Protein AF-A0A257MFP6-F1 (afdb_monomer_lite)

Structure (mmCIF, N/CA/C/O backbone):
data_AF-A0A257MFP6-F1
#
_entry.id   AF-A0A257MFP6-F1
#
loop_
_atom_site.group_PDB
_atom_site.id
_atom_site.type_symbol
_atom_site.label_atom_id
_atom_site.label_alt_id
_atom_site.label_comp_id
_atom_site.label_asym_id
_atom_site.label_entity_id
_atom_site.label_seq_id
_atom_site.pdbx_PDB_ins_code
_atom_site.Cartn_x
_atom_site.Cartn_y
_atom_site.Cartn_z
_atom_site.occupancy
_atom_site.B_iso_or_equiv
_atom_site.auth_seq_id
_atom_site.auth_comp_id
_atom_site.auth_asym_id
_atom_site.auth_atom_id
_atom_site.pdbx_PDB_model_num
ATOM 1 N N . MET A 1 1 ? 27.309 8.075 -11.654 1.00 60.16 1 MET A N 1
ATOM 2 C CA . MET A 1 1 ? 26.221 7.143 -11.993 1.00 60.16 1 MET A CA 1
ATOM 3 C C . MET A 1 1 ? 26.276 5.979 -11.024 1.00 60.16 1 MET A C 1
ATOM 5 O O . MET A 1 1 ? 27.291 5.290 -10.985 1.00 60.16 1 MET A O 1
ATOM 9 N N . ALA A 1 2 ? 25.247 5.831 -10.197 1.00 68.75 2 ALA A N 1
ATOM 10 C CA . ALA A 1 2 ? 25.090 4.714 -9.275 1.00 68.75 2 ALA A CA 1
ATOM 11 C C . ALA A 1 2 ? 23.895 3.871 -9.730 1.00 68.75 2 ALA A C 1
ATOM 13 O O . ALA A 1 2 ? 22.862 4.417 -10.122 1.00 68.75 2 ALA A O 1
ATOM 14 N N . MET A 1 3 ? 24.067 2.552 -9.700 1.00 75.50 3 MET A N 1
ATOM 15 C CA . MET A 1 3 ? 23.026 1.575 -9.997 1.00 75.50 3 MET A CA 1
ATOM 16 C C . MET A 1 3 ? 22.867 0.697 -8.763 1.00 75.50 3 MET A C 1
ATOM 18 O O . MET A 1 3 ? 23.855 0.170 -8.249 1.00 75.50 3 MET A O 1
ATOM 22 N N . ARG A 1 4 ? 21.639 0.584 -8.267 1.00 80.81 4 ARG A N 1
ATOM 23 C CA . ARG A 1 4 ? 21.285 -0.259 -7.121 1.00 80.81 4 ARG A CA 1
ATOM 24 C C . ARG A 1 4 ? 20.122 -1.151 -7.522 1.00 80.81 4 ARG A C 1
ATOM 26 O O . ARG A 1 4 ? 19.278 -0.725 -8.307 1.00 80.81 4 ARG A O 1
ATOM 33 N N . SER A 1 5 ? 20.079 -2.364 -6.987 1.00 84.94 5 SER A N 1
ATOM 34 C CA . SER A 1 5 ? 18.997 -3.305 -7.259 1.00 84.94 5 SER A CA 1
ATOM 35 C C . SER A 1 5 ? 18.531 -4.008 -5.994 1.00 84.94 5 SER A C 1
ATOM 37 O O . SER A 1 5 ? 19.351 -4.354 -5.144 1.00 84.94 5 SER A O 1
ATOM 39 N N . GLY A 1 6 ? 17.229 -4.248 -5.912 1.00 87.00 6 GLY A N 1
ATOM 40 C CA . GLY A 1 6 ? 16.587 -5.099 -4.916 1.00 87.00 6 GLY A CA 1
ATOM 41 C C . GLY A 1 6 ? 15.699 -6.114 -5.626 1.00 87.00 6 GLY A C 1
ATOM 42 O O . GLY A 1 6 ? 15.286 -5.873 -6.760 1.00 87.00 6 GLY A O 1
ATOM 43 N N . ALA A 1 7 ? 15.447 -7.256 -4.996 1.00 88.75 7 ALA A N 1
ATOM 44 C CA . ALA A 1 7 ? 14.538 -8.252 -5.542 1.00 88.75 7 ALA A CA 1
ATOM 45 C C . ALA A 1 7 ? 13.844 -9.034 -4.429 1.00 88.75 7 ALA A C 1
ATOM 47 O O . ALA A 1 7 ? 14.438 -9.251 -3.369 1.00 88.75 7 ALA A O 1
ATOM 48 N N . TYR A 1 8 ? 12.624 -9.494 -4.691 1.00 88.44 8 TYR A N 1
ATOM 49 C CA . TYR A 1 8 ? 11.916 -10.437 -3.830 1.00 88.44 8 TYR A CA 1
ATOM 50 C C . TYR A 1 8 ? 11.176 -11.492 -4.663 1.00 88.44 8 TYR A C 1
ATOM 52 O O . TYR A 1 8 ? 10.790 -11.210 -5.802 1.00 88.44 8 TYR A O 1
ATOM 60 N N . PRO A 1 9 ? 10.992 -12.708 -4.115 1.00 88.50 9 PRO A N 1
ATOM 61 C CA . PRO A 1 9 ? 10.303 -13.777 -4.818 1.00 88.50 9 PRO A CA 1
ATOM 62 C C . PRO A 1 9 ? 8.794 -13.535 -4.858 1.00 88.50 9 PRO A C 1
ATOM 64 O O . PRO A 1 9 ? 8.193 -13.105 -3.872 1.00 88.50 9 PRO A O 1
ATOM 67 N N . VAL A 1 10 ? 8.179 -13.893 -5.976 1.00 87.44 10 VAL A N 1
ATOM 68 C CA . VAL A 1 10 ? 6.730 -13.952 -6.174 1.00 87.44 10 VAL A CA 1
ATOM 69 C C . VAL A 1 10 ? 6.325 -15.362 -6.598 1.00 87.44 10 VAL A C 1
ATOM 71 O O . VAL A 1 10 ? 7.162 -16.243 -6.805 1.00 87.44 10 VAL A O 1
ATOM 74 N N . LYS A 1 11 ? 5.018 -15.620 -6.654 1.00 85.62 11 LYS A N 1
ATOM 75 C CA . LYS A 1 11 ? 4.506 -16.883 -7.194 1.00 85.62 11 LYS A CA 1
ATOM 76 C C . LYS A 1 11 ? 4.902 -17.005 -8.671 1.00 85.62 11 LYS A C 1
ATOM 78 O O . LYS A 1 11 ? 5.087 -15.989 -9.325 1.00 85.62 11 LYS A O 1
ATOM 83 N N . ASP A 1 12 ? 5.015 -18.235 -9.162 1.00 86.62 12 ASP A N 1
ATOM 84 C CA . ASP A 1 12 ? 5.144 -18.525 -10.594 1.00 86.62 12 ASP A CA 1
ATOM 85 C C . ASP A 1 12 ? 4.054 -17.788 -11.398 1.00 86.62 12 ASP A C 1
ATOM 87 O O . ASP A 1 12 ? 2.855 -17.949 -11.123 1.00 86.62 12 ASP A O 1
ATOM 91 N N . THR A 1 13 ? 4.486 -16.960 -12.347 1.00 84.38 13 THR A N 1
ATOM 92 C CA . THR A 1 13 ? 3.650 -16.166 -13.251 1.00 84.38 13 THR A CA 1
ATOM 93 C C . THR A 1 13 ? 3.828 -16.533 -14.726 1.00 84.38 13 THR A C 1
ATOM 95 O O . THR A 1 13 ? 2.986 -16.134 -15.536 1.00 84.38 13 THR A O 1
ATOM 98 N N . ASP A 1 14 ? 4.855 -17.310 -15.092 1.00 87.88 14 ASP A N 1
ATOM 99 C CA . ASP A 1 14 ? 5.109 -17.746 -16.474 1.00 87.88 14 ASP A CA 1
ATOM 100 C C . ASP A 1 14 ? 4.747 -19.223 -16.749 1.00 87.88 14 ASP A C 1
ATOM 102 O O . ASP A 1 14 ? 4.663 -19.638 -17.913 1.00 87.88 14 ASP A O 1
ATOM 106 N N . GLY A 1 15 ? 4.399 -19.978 -15.704 1.00 88.94 15 GLY A N 1
ATOM 107 C CA . GLY A 1 15 ? 3.898 -21.348 -15.764 1.00 88.94 15 GLY A CA 1
ATOM 108 C C . GLY A 1 15 ? 4.991 -22.409 -15.874 1.00 88.94 15 GLY A C 1
ATOM 109 O O . GLY A 1 15 ? 4.708 -23.508 -16.368 1.00 88.94 15 GLY A O 1
ATOM 110 N N . ASP A 1 16 ? 6.225 -22.093 -15.478 1.00 90.19 16 ASP A N 1
ATOM 111 C CA . ASP A 1 16 ? 7.365 -23.013 -15.486 1.00 90.19 16 ASP A CA 1
ATOM 112 C C . ASP A 1 16 ? 7.560 -23.810 -14.174 1.00 90.19 16 ASP A C 1
ATOM 114 O O . ASP A 1 16 ? 8.510 -24.595 -14.060 1.00 90.19 16 ASP A O 1
ATOM 118 N N . ASP A 1 17 ? 6.627 -23.672 -13.225 1.00 91.81 17 ASP A N 1
ATOM 119 C CA . ASP A 1 17 ? 6.616 -24.252 -11.877 1.00 91.81 17 ASP A CA 1
ATOM 120 C C . ASP A 1 17 ? 7.734 -23.727 -10.939 1.00 91.81 17 ASP A C 1
ATOM 122 O O . ASP A 1 17 ? 7.894 -24.242 -9.820 1.00 91.81 17 ASP A O 1
ATOM 126 N N . ALA A 1 18 ? 8.504 -22.704 -11.333 1.00 92.25 18 ALA A N 1
ATOM 127 C CA . ALA A 1 18 ? 9.476 -22.018 -10.485 1.00 92.25 18 ALA A CA 1
ATOM 128 C C . ALA A 1 18 ? 8.930 -20.666 -9.972 1.00 92.25 18 ALA A C 1
ATOM 130 O O . ALA A 1 18 ? 8.258 -19.943 -10.696 1.00 92.25 18 ALA A O 1
ATOM 131 N N . PRO A 1 19 ? 9.210 -20.273 -8.712 1.00 91.25 19 PRO A N 1
ATOM 132 C CA . PRO A 1 19 ? 8.864 -18.934 -8.236 1.00 91.25 19 PRO A CA 1
ATOM 133 C C . PRO A 1 19 ? 9.626 -17.851 -9.006 1.00 91.25 19 PRO A C 1
ATOM 135 O O . PRO A 1 19 ? 10.856 -17.902 -9.060 1.00 91.25 19 PRO A O 1
ATOM 138 N N . ASP A 1 20 ? 8.912 -16.852 -9.514 1.00 92.44 20 ASP A N 1
ATOM 139 C CA . ASP A 1 20 ? 9.499 -15.701 -10.201 1.00 92.44 20 ASP A CA 1
ATOM 140 C C . ASP A 1 20 ? 10.011 -14.643 -9.221 1.00 92.44 20 ASP A C 1
ATOM 142 O O . ASP A 1 20 ? 9.898 -14.768 -8.000 1.00 92.44 20 ASP A O 1
ATOM 146 N N . MET A 1 21 ? 10.608 -13.579 -9.749 1.00 92.56 21 MET A N 1
ATOM 147 C CA . MET A 1 21 ? 11.157 -12.473 -8.971 1.00 92.56 21 MET A CA 1
ATOM 148 C C . MET A 1 21 ? 10.610 -11.142 -9.467 1.00 92.56 21 MET A C 1
ATOM 150 O O . MET A 1 21 ? 10.587 -10.896 -10.668 1.00 92.56 21 MET A O 1
ATOM 154 N N . VAL A 1 22 ? 10.281 -10.232 -8.555 1.00 92.88 22 VAL A N 1
ATOM 155 C CA . VAL A 1 22 ? 10.174 -8.804 -8.887 1.00 92.88 22 VAL A CA 1
ATOM 156 C C . VAL A 1 22 ? 11.526 -8.165 -8.602 1.00 92.88 22 VAL A C 1
ATOM 158 O O . VAL A 1 22 ? 12.044 -8.282 -7.492 1.00 92.88 22 VAL A O 1
ATOM 161 N N . VAL A 1 23 ? 12.110 -7.508 -9.604 1.00 94.12 23 VAL A N 1
ATOM 162 C CA . VAL A 1 23 ? 13.434 -6.882 -9.539 1.00 94.12 23 VAL A CA 1
ATOM 163 C C . VAL A 1 23 ? 13.315 -5.380 -9.773 1.00 94.12 23 VAL A C 1
ATOM 165 O O . VAL A 1 23 ? 12.973 -4.929 -10.867 1.00 94.12 23 VAL A O 1
ATOM 168 N N . HIS A 1 24 ? 13.676 -4.589 -8.765 1.00 94.25 24 HIS A N 1
ATOM 169 C CA . HIS A 1 24 ? 13.788 -3.134 -8.864 1.00 94.25 24 HIS A CA 1
ATOM 170 C C . HIS A 1 24 ? 15.221 -2.772 -9.208 1.00 94.25 24 HIS A C 1
ATOM 172 O O . HIS A 1 24 ? 16.172 -3.260 -8.601 1.00 94.25 24 HIS A O 1
ATOM 178 N N . THR A 1 25 ? 15.385 -1.880 -10.171 1.00 91.69 25 THR A N 1
ATOM 179 C CA . THR A 1 25 ? 16.669 -1.321 -10.575 1.00 91.69 25 THR A CA 1
ATOM 180 C C . THR A 1 25 ? 16.574 0.195 -10.559 1.00 91.69 25 THR A C 1
ATOM 182 O O . THR A 1 25 ? 15.837 0.793 -11.344 1.00 91.69 25 THR A O 1
ATOM 185 N N . PHE A 1 26 ? 17.353 0.822 -9.686 1.00 87.50 26 PHE A N 1
ATOM 186 C CA . PHE A 1 26 ? 17.398 2.266 -9.510 1.00 87.50 26 PHE A CA 1
ATOM 187 C C . PHE A 1 26 ? 18.615 2.831 -10.231 1.00 87.50 26 PHE A C 1
ATOM 189 O O . PHE A 1 26 ? 19.755 2.453 -9.944 1.00 87.50 26 PHE A O 1
ATOM 196 N N . HIS A 1 27 ? 18.374 3.758 -11.150 1.00 86.06 27 HIS A N 1
ATOM 197 C CA . HIS A 1 27 ? 19.409 4.484 -11.867 1.00 86.06 27 HIS A CA 1
ATOM 198 C C . HIS A 1 27 ? 19.440 5.923 -11.376 1.00 86.06 27 HIS A C 1
ATOM 200 O O . HIS A 1 27 ? 18.496 6.679 -11.607 1.00 86.06 27 HIS A O 1
ATOM 206 N N . VAL A 1 28 ? 20.548 6.301 -10.739 1.00 79.38 28 VAL A N 1
ATOM 207 C CA . VAL A 1 28 ? 20.772 7.665 -10.256 1.00 79.38 28 VAL A CA 1
ATOM 208 C C . VAL A 1 28 ? 22.001 8.249 -10.942 1.00 79.38 28 VAL A C 1
ATOM 210 O O . VAL A 1 28 ? 23.127 7.743 -10.823 1.00 79.38 28 VAL A O 1
ATOM 213 N N . ASP A 1 29 ? 21.795 9.349 -11.655 1.00 76.56 29 ASP A N 1
ATOM 214 C CA . ASP A 1 29 ? 22.858 10.164 -12.224 1.00 76.56 29 ASP A CA 1
ATOM 215 C C . ASP A 1 29 ? 22.890 11.544 -11.566 1.00 76.56 29 ASP A C 1
ATOM 217 O O . ASP A 1 29 ? 22.311 12.507 -12.066 1.00 76.56 29 ASP A O 1
ATOM 221 N N . GLY A 1 30 ? 23.617 11.636 -10.449 1.00 65.69 30 GLY A N 1
ATOM 222 C CA . GLY A 1 30 ? 23.773 12.879 -9.689 1.00 65.69 30 GLY A CA 1
ATOM 223 C C . GLY A 1 30 ? 24.459 14.023 -10.449 1.00 65.69 30 GLY A C 1
ATOM 224 O O . GLY A 1 30 ? 24.343 15.167 -10.030 1.00 65.69 30 GLY A O 1
ATOM 225 N N . MET A 1 31 ? 25.140 13.767 -11.578 1.00 67.38 31 MET A N 1
ATOM 226 C CA . MET A 1 31 ? 25.710 14.849 -12.400 1.00 67.38 31 MET A CA 1
ATOM 227 C C . MET A 1 31 ? 24.665 15.508 -13.303 1.00 67.38 31 MET A C 1
ATOM 229 O O . MET A 1 31 ? 24.732 16.712 -13.536 1.00 67.38 31 MET A O 1
ATOM 233 N N . ASN A 1 32 ? 23.704 14.726 -13.797 1.00 69.75 32 ASN A N 1
ATOM 234 C CA . ASN A 1 32 ? 22.631 15.201 -14.674 1.00 69.75 32 ASN A CA 1
ATOM 235 C C . ASN A 1 32 ? 21.294 15.379 -13.936 1.00 69.75 32 ASN A C 1
ATOM 237 O O . ASN A 1 32 ? 20.301 15.746 -14.560 1.00 69.75 32 ASN A O 1
ATOM 241 N N . GLY A 1 33 ? 21.256 15.088 -12.631 1.00 69.31 33 GLY A N 1
ATOM 242 C CA . GLY A 1 33 ? 20.045 15.117 -11.813 1.00 69.31 33 GLY A CA 1
ATOM 243 C C . GLY A 1 33 ? 18.981 14.112 -12.255 1.00 69.31 33 GLY A C 1
ATOM 244 O O . GLY A 1 33 ? 17.804 14.317 -11.977 1.00 69.31 33 GLY A O 1
ATOM 245 N N . SER A 1 34 ? 19.374 13.062 -12.984 1.00 78.38 34 SER A N 1
ATOM 246 C CA . SER A 1 34 ? 18.440 12.089 -13.551 1.00 78.38 34 SER A CA 1
ATOM 247 C C . SER A 1 34 ? 18.216 10.933 -12.586 1.00 78.38 34 SER A C 1
ATOM 249 O O . SER A 1 34 ? 19.169 10.345 -12.069 1.00 78.38 34 SER A O 1
ATOM 251 N N . LEU A 1 35 ? 16.947 10.593 -12.389 1.00 83.50 35 LEU A N 1
ATOM 252 C CA . LEU A 1 35 ? 16.493 9.415 -11.669 1.00 83.50 35 LEU A CA 1
ATOM 253 C C . LEU A 1 35 ? 15.626 8.591 -12.613 1.00 83.50 35 LEU A C 1
ATOM 255 O O . LEU A 1 35 ? 14.790 9.134 -13.332 1.00 83.50 35 LEU A O 1
ATOM 259 N N . SER A 1 36 ? 15.789 7.277 -12.597 1.00 88.56 36 SER A N 1
ATOM 260 C CA . SER A 1 36 ? 14.763 6.383 -13.119 1.00 88.56 36 SER A CA 1
ATOM 261 C C . SER A 1 36 ? 14.743 5.079 -12.352 1.00 88.56 36 SER A C 1
ATOM 263 O O . SER A 1 36 ? 15.778 4.611 -11.872 1.00 88.56 36 SER A O 1
ATOM 265 N N . THR A 1 37 ? 13.565 4.481 -12.281 1.00 92.06 37 THR A N 1
ATOM 266 C CA . THR A 1 37 ? 13.385 3.148 -11.723 1.00 92.06 37 THR A CA 1
ATOM 267 C C . THR A 1 37 ? 12.878 2.213 -12.801 1.00 92.06 37 THR A C 1
ATOM 269 O O . THR A 1 37 ? 11.945 2.551 -13.521 1.00 92.06 37 THR A O 1
ATOM 272 N N . ARG A 1 38 ? 13.472 1.031 -12.905 1.00 95.00 38 ARG A N 1
ATOM 273 C CA . ARG A 1 38 ? 12.940 -0.086 -13.683 1.00 95.00 38 ARG A CA 1
ATOM 274 C C . ARG A 1 38 ? 12.459 -1.153 -12.713 1.00 95.00 38 ARG A C 1
ATOM 276 O O . ARG A 1 38 ? 13.214 -1.532 -11.824 1.00 95.00 38 ARG A O 1
ATOM 283 N N . ILE A 1 39 ? 11.238 -1.624 -12.896 1.00 95.62 39 ILE A N 1
ATOM 284 C CA . ILE A 1 39 ? 10.679 -2.775 -12.189 1.00 95.62 39 ILE A CA 1
ATOM 285 C C . ILE A 1 39 ? 10.441 -3.847 -13.242 1.00 95.62 39 ILE A C 1
ATOM 287 O O . ILE A 1 39 ? 9.817 -3.553 -14.259 1.00 95.62 39 ILE A O 1
ATOM 291 N N . ALA A 1 40 ? 10.985 -5.039 -13.040 1.00 94.94 40 ALA A N 1
ATOM 292 C CA . ALA A 1 40 ? 10.812 -6.160 -13.954 1.00 94.94 40 ALA A CA 1
ATOM 293 C C . ALA A 1 40 ? 10.366 -7.403 -13.194 1.00 94.94 40 ALA A C 1
ATOM 295 O O . ALA A 1 40 ? 10.931 -7.701 -12.138 1.00 94.94 40 ALA A O 1
ATOM 296 N N . ARG A 1 41 ? 9.399 -8.139 -13.743 1.00 93.00 41 ARG A N 1
ATOM 297 C CA . ARG A 1 41 ? 9.191 -9.537 -13.363 1.00 93.00 41 ARG A CA 1
ATOM 298 C C . ARG A 1 41 ? 10.198 -10.383 -14.116 1.00 93.00 41 ARG A C 1
ATOM 300 O O . ARG A 1 41 ? 10.359 -10.238 -15.324 1.00 93.00 41 ARG A O 1
ATOM 307 N N . VAL A 1 42 ? 10.891 -11.252 -13.401 1.00 95.12 42 VAL A N 1
ATOM 308 C CA . VAL A 1 42 ? 11.990 -12.060 -13.918 1.00 95.12 42 VAL A CA 1
ATOM 309 C C . VAL A 1 42 ? 11.712 -13.520 -13.606 1.00 95.12 42 VAL A C 1
ATOM 311 O O . VAL A 1 42 ? 11.503 -13.867 -12.445 1.00 95.12 42 VAL A O 1
ATOM 314 N N . SER A 1 43 ? 11.769 -14.355 -14.640 1.00 94.62 43 SER A N 1
ATOM 315 C CA . SER A 1 43 ? 11.589 -15.801 -14.538 1.00 94.62 43 SER A CA 1
ATOM 316 C C . SER A 1 43 ? 12.596 -16.396 -13.562 1.00 94.62 43 SER A C 1
ATOM 318 O O . SER A 1 43 ? 13.814 -16.222 -13.722 1.00 94.62 43 SER A O 1
ATOM 320 N N . GLY A 1 44 ? 12.104 -17.117 -12.557 1.00 93.06 44 GLY A N 1
ATOM 321 C CA . GLY A 1 44 ? 12.945 -17.732 -11.532 1.00 93.06 44 GLY A CA 1
ATOM 322 C C . GLY A 1 44 ? 13.885 -18.802 -12.081 1.00 93.06 44 GLY A C 1
ATOM 323 O O . GLY A 1 44 ? 15.012 -18.957 -11.597 1.00 93.06 44 GLY A O 1
ATOM 324 N N . ALA A 1 45 ? 13.452 -19.533 -13.112 1.00 94.50 45 ALA A N 1
ATOM 325 C CA . ALA A 1 45 ? 14.240 -20.608 -13.705 1.00 94.50 45 ALA A CA 1
ATOM 326 C C . ALA A 1 45 ? 15.285 -20.106 -14.708 1.00 94.50 45 ALA A C 1
ATOM 328 O O . ALA A 1 45 ? 16.359 -20.706 -14.834 1.00 94.50 45 ALA A O 1
ATOM 329 N N . SER A 1 46 ? 14.980 -19.035 -15.448 1.00 95.19 46 SER A N 1
ATOM 330 C CA . SER A 1 46 ? 15.808 -18.583 -16.575 1.00 95.19 46 SER A CA 1
ATOM 331 C C . SER A 1 46 ? 16.562 -17.276 -16.329 1.00 95.19 46 SER A C 1
ATOM 333 O O . SER A 1 46 ? 17.577 -17.031 -16.984 1.00 95.19 46 SER A O 1
ATOM 335 N N . GLY A 1 47 ? 16.095 -16.440 -15.398 1.00 92.94 47 GLY A N 1
ATOM 336 C CA . GLY A 1 47 ? 16.601 -15.083 -15.192 1.00 92.94 47 GLY A CA 1
ATOM 337 C C . GLY A 1 47 ? 16.226 -14.104 -16.311 1.00 92.94 47 GLY A C 1
ATOM 338 O O . GLY A 1 47 ? 16.788 -13.012 -16.367 1.00 92.94 47 GLY A O 1
ATOM 339 N N . MET A 1 48 ? 15.330 -14.495 -17.221 1.00 94.88 48 MET A N 1
ATOM 340 C CA . MET A 1 48 ? 14.829 -13.636 -18.293 1.00 94.88 48 MET A CA 1
ATOM 341 C C . MET A 1 48 ? 13.684 -12.762 -17.790 1.00 94.88 48 MET A C 1
ATOM 343 O O . MET A 1 48 ? 12.850 -13.225 -17.015 1.00 94.88 48 MET A O 1
ATOM 347 N N . ASP A 1 49 ? 13.619 -11.520 -18.265 1.00 95.00 49 ASP A N 1
ATOM 348 C CA . ASP A 1 49 ? 12.475 -10.656 -17.984 1.00 95.00 49 ASP A CA 1
ATOM 349 C C . ASP A 1 49 ? 11.208 -11.233 -18.639 1.00 95.00 49 ASP A C 1
ATOM 351 O O . ASP A 1 49 ? 11.191 -11.519 -19.841 1.00 95.00 49 ASP A O 1
ATOM 355 N N . ILE A 1 50 ? 10.159 -11.398 -17.836 1.00 92.50 50 ILE A N 1
ATOM 356 C CA . ILE A 1 50 ? 8.798 -11.741 -18.260 1.00 92.50 50 ILE A CA 1
ATOM 357 C C . ILE A 1 50 ? 8.100 -10.459 -18.723 1.00 92.50 50 ILE A C 1
ATOM 359 O O . ILE A 1 50 ? 7.566 -10.390 -19.831 1.00 92.50 50 ILE A O 1
ATOM 363 N N . ASP A 1 51 ? 8.164 -9.422 -17.887 1.00 92.44 51 ASP A N 1
ATOM 364 C CA . ASP A 1 51 ? 7.687 -8.076 -18.175 1.00 92.44 51 ASP A CA 1
ATOM 365 C C . ASP A 1 51 ? 8.561 -7.014 -17.490 1.00 92.44 51 ASP A C 1
ATOM 367 O O . ASP A 1 51 ? 9.389 -7.312 -16.627 1.00 92.44 51 ASP A O 1
ATOM 371 N N . GLU A 1 52 ? 8.409 -5.757 -17.914 1.00 94.19 52 GLU A N 1
ATOM 372 C CA . GLU A 1 52 ? 9.083 -4.625 -17.286 1.00 94.19 52 GLU A CA 1
ATOM 373 C C . GLU A 1 52 ? 8.294 -3.319 -17.421 1.00 94.19 52 GLU A C 1
ATOM 375 O O . GLU A 1 52 ? 7.599 -3.064 -18.409 1.00 94.19 52 GLU A O 1
ATOM 380 N N . LYS A 1 53 ? 8.478 -2.432 -16.443 1.00 94.69 53 LYS A N 1
ATOM 381 C CA . LYS A 1 53 ? 8.012 -1.047 -16.464 1.00 94.69 53 LYS A CA 1
ATOM 382 C C . LYS A 1 53 ? 9.133 -0.116 -16.027 1.00 94.69 53 LYS A C 1
ATOM 384 O O . LYS A 1 53 ? 9.849 -0.376 -15.062 1.00 94.69 53 LYS A O 1
ATOM 389 N N . THR A 1 54 ? 9.280 0.997 -16.742 1.00 95.50 54 THR A N 1
ATOM 390 C CA . THR A 1 54 ? 10.271 2.032 -16.426 1.00 95.50 54 THR A CA 1
ATOM 391 C C . THR A 1 54 ? 9.581 3.338 -16.052 1.00 95.50 54 THR A C 1
ATOM 393 O O . THR A 1 54 ? 8.724 3.837 -16.778 1.00 95.50 54 THR A O 1
ATOM 396 N N . PHE A 1 55 ? 10.008 3.913 -14.933 1.00 92.44 55 PHE A N 1
ATOM 397 C CA . PHE A 1 55 ? 9.544 5.168 -14.365 1.00 92.44 55 PHE A CA 1
ATOM 398 C C . PHE A 1 55 ? 10.670 6.194 -14.468 1.00 92.44 55 PHE A C 1
ATOM 400 O O . PHE A 1 55 ? 11.676 6.106 -13.765 1.00 92.44 55 PHE A O 1
ATOM 407 N N . ILE A 1 56 ? 10.527 7.153 -15.380 1.00 88.88 56 ILE A N 1
ATOM 408 C CA . ILE A 1 56 ? 11.509 8.223 -15.576 1.00 88.88 56 ILE A CA 1
ATOM 409 C C . ILE A 1 56 ? 11.200 9.372 -14.617 1.00 88.88 56 ILE A C 1
ATOM 411 O O . ILE A 1 56 ? 10.060 9.818 -14.531 1.00 88.88 56 ILE A O 1
ATOM 415 N N . GLY A 1 57 ? 12.220 9.868 -13.923 1.00 83.88 57 GLY A N 1
ATOM 416 C CA . GLY A 1 57 ? 12.109 10.972 -12.971 1.00 83.88 57 GLY A CA 1
ATOM 417 C C . GLY A 1 57 ? 11.451 10.603 -11.642 1.00 83.88 57 GLY A C 1
ATOM 418 O O . GLY A 1 57 ? 11.125 11.503 -10.878 1.00 83.88 57 GLY A O 1
ATOM 419 N N . ALA A 1 58 ? 11.247 9.313 -11.362 1.00 86.31 58 ALA A N 1
ATOM 420 C CA . ALA A 1 58 ? 10.570 8.854 -10.155 1.00 86.31 58 ALA A CA 1
ATOM 421 C C . ALA A 1 58 ? 11.280 7.660 -9.510 1.00 86.31 58 ALA A C 1
ATOM 423 O O . ALA A 1 58 ? 11.870 6.806 -10.188 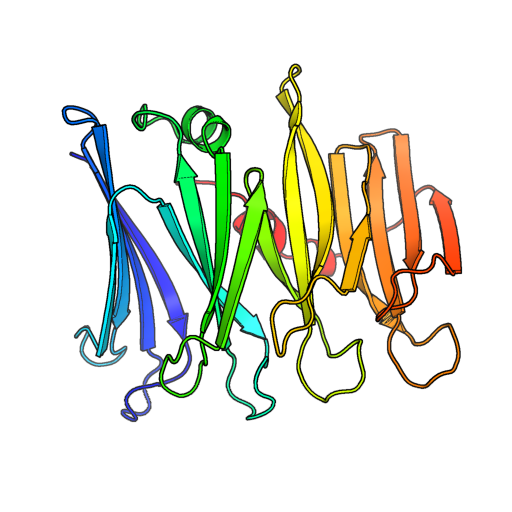1.00 86.31 58 ALA A O 1
ATOM 424 N N . LEU A 1 59 ? 11.173 7.597 -8.184 1.00 87.88 59 LEU A N 1
ATOM 425 C CA . LEU A 1 59 ? 11.442 6.387 -7.420 1.00 87.88 59 LEU A CA 1
ATOM 426 C C . LEU A 1 59 ? 10.153 5.560 -7.419 1.00 87.88 59 LEU A C 1
ATOM 428 O O . LEU A 1 59 ? 9.109 6.083 -7.046 1.00 87.88 59 LEU A O 1
ATOM 432 N N . ALA A 1 60 ? 10.208 4.300 -7.847 1.00 92.50 60 ALA A N 1
ATOM 433 C CA . ALA A 1 60 ? 9.039 3.422 -7.855 1.00 92.50 60 ALA A CA 1
ATOM 434 C C . ALA A 1 60 ? 9.330 2.115 -7.114 1.00 92.50 60 ALA A C 1
ATOM 436 O O . ALA A 1 60 ? 10.373 1.500 -7.323 1.00 92.50 60 ALA A O 1
ATOM 437 N N . VAL A 1 61 ? 8.418 1.670 -6.258 1.00 92.81 61 VAL A N 1
ATOM 438 C CA . VAL A 1 61 ? 8.574 0.416 -5.514 1.00 92.81 61 VAL A CA 1
ATOM 439 C C . VAL A 1 61 ? 7.288 -0.384 -5.616 1.00 92.81 61 VAL A C 1
ATOM 441 O O . VAL A 1 61 ? 6.246 0.065 -5.158 1.00 92.81 61 VAL A O 1
ATOM 444 N N . GLU A 1 62 ? 7.382 -1.561 -6.226 1.00 94.31 62 GLU A N 1
ATOM 445 C CA . GLU A 1 62 ? 6.312 -2.564 -6.235 1.00 94.31 62 GLU A CA 1
ATOM 446 C C . GLU A 1 62 ? 6.412 -3.475 -5.011 1.00 94.31 62 GLU A C 1
ATOM 448 O O . GLU A 1 62 ? 7.494 -4.002 -4.754 1.00 94.31 62 GLU A O 1
ATOM 453 N N . TYR A 1 63 ? 5.310 -3.704 -4.302 1.00 92.44 63 TYR A N 1
ATOM 454 C CA . TYR A 1 63 ? 5.216 -4.611 -3.155 1.00 92.44 63 TYR A CA 1
ATOM 455 C C . TYR A 1 63 ? 3.836 -5.301 -3.080 1.00 92.44 63 TYR A C 1
ATOM 457 O O . TYR A 1 63 ? 2.868 -4.783 -3.642 1.00 92.44 63 TYR A O 1
ATOM 465 N N . PRO A 1 64 ? 3.719 -6.453 -2.388 1.00 91.62 64 PRO A N 1
ATOM 466 C CA . PRO A 1 64 ? 2.462 -7.203 -2.289 1.00 91.62 64 PRO A CA 1
ATOM 467 C C . PRO A 1 64 ? 1.321 -6.420 -1.620 1.00 91.62 64 PRO A C 1
ATOM 469 O O . PRO A 1 64 ? 1.549 -5.684 -0.659 1.00 91.62 64 PRO A O 1
ATOM 472 N N . ALA A 1 65 ? 0.087 -6.634 -2.087 1.00 92.50 65 ALA A N 1
ATOM 473 C CA . ALA A 1 65 ? -1.091 -5.847 -1.709 1.00 92.50 65 ALA A CA 1
ATOM 474 C C . ALA A 1 65 ? -2.320 -6.663 -1.272 1.00 92.50 65 ALA A C 1
ATOM 476 O O . ALA A 1 65 ? -3.396 -6.096 -1.122 1.00 92.50 65 ALA A O 1
ATOM 477 N N . GLY A 1 66 ? -2.174 -7.964 -1.009 1.00 93.19 66 GLY A N 1
ATOM 478 C CA . GLY A 1 66 ? -3.322 -8.828 -0.693 1.00 93.19 66 GLY A CA 1
ATOM 479 C C . GLY A 1 66 ? -4.096 -9.217 -1.952 1.00 93.19 66 GLY A C 1
ATOM 480 O O . GLY A 1 66 ? -3.525 -9.193 -3.035 1.00 93.19 66 GLY A O 1
ATOM 481 N N . ASN A 1 67 ? -5.353 -9.629 -1.819 1.00 96.19 67 ASN A N 1
ATOM 482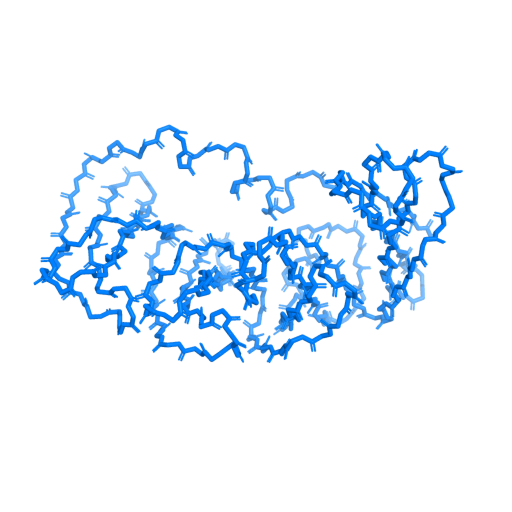 C CA . ASN A 1 67 ? -6.215 -10.036 -2.936 1.00 96.19 67 ASN A CA 1
ATOM 483 C C . ASN A 1 67 ? -7.312 -8.985 -3.183 1.00 96.19 67 ASN A C 1
ATOM 485 O O . ASN A 1 67 ? -8.415 -9.072 -2.641 1.00 96.19 67 ASN A O 1
ATOM 489 N N . LEU A 1 68 ? -6.984 -7.988 -3.994 1.00 97.56 68 LEU A N 1
ATOM 490 C CA . LEU A 1 68 ? -7.811 -6.851 -4.397 1.00 97.56 68 LEU A CA 1
ATOM 491 C C . LEU A 1 68 ? -8.819 -7.203 -5.506 1.00 97.56 68 LEU A C 1
ATOM 493 O O . LEU A 1 68 ? -9.708 -6.404 -5.788 1.00 97.56 68 LEU A O 1
ATOM 497 N N . THR A 1 69 ? -8.698 -8.370 -6.148 1.00 97.00 69 THR A N 1
ATOM 498 C CA . THR A 1 69 ? -9.604 -8.833 -7.222 1.00 97.00 69 THR A CA 1
ATOM 499 C C . THR A 1 69 ? -10.531 -9.984 -6.812 1.00 97.00 69 THR A C 1
ATOM 501 O O . THR A 1 69 ? -11.445 -10.344 -7.560 1.00 97.00 69 THR A O 1
ATOM 504 N N . ALA A 1 70 ? -10.330 -10.550 -5.619 1.00 95.44 70 ALA A N 1
ATOM 505 C CA . ALA A 1 70 ? -11.014 -11.740 -5.108 1.00 95.44 70 ALA A CA 1
ATOM 506 C C . ALA A 1 70 ? -10.816 -13.017 -5.960 1.00 95.44 70 ALA A C 1
ATOM 508 O O . ALA A 1 70 ? -11.604 -13.962 -5.854 1.00 95.44 70 ALA A O 1
ATOM 509 N N . ASP A 1 71 ? -9.757 -13.099 -6.770 1.00 94.31 71 ASP A N 1
ATOM 510 C CA . ASP A 1 71 ? -9.480 -14.260 -7.632 1.00 94.31 71 ASP A CA 1
ATOM 511 C C . ASP A 1 71 ? -8.587 -15.333 -6.966 1.00 94.31 71 ASP A C 1
ATOM 513 O O . ASP A 1 71 ? -8.490 -16.471 -7.438 1.00 94.31 71 ASP A O 1
ATOM 517 N N . GLY A 1 72 ? -7.999 -15.000 -5.813 1.00 89.69 72 GLY A N 1
ATOM 518 C CA . GLY A 1 72 ? -7.141 -15.885 -5.022 1.00 89.69 72 GLY A CA 1
ATOM 519 C C . GLY A 1 72 ? -5.658 -15.809 -5.395 1.00 89.69 72 GLY A C 1
ATOM 520 O O . GLY A 1 72 ? -4.858 -16.588 -4.862 1.00 89.69 72 GLY A O 1
ATOM 521 N N . VAL A 1 73 ? -5.283 -14.891 -6.284 1.00 90.12 73 VAL A N 1
ATOM 522 C CA . VAL A 1 73 ? -3.911 -14.518 -6.618 1.00 90.12 73 VAL A CA 1
ATOM 523 C C . VAL A 1 73 ? -3.581 -13.203 -5.897 1.00 90.12 73 VAL A C 1
ATOM 525 O O . VAL A 1 73 ? -4.361 -12.263 -5.952 1.00 90.12 73 VAL A O 1
ATOM 528 N N . PRO A 1 74 ? -2.453 -13.115 -5.169 1.00 91.00 74 PRO A N 1
ATOM 529 C CA . PRO A 1 74 ? -2.048 -11.853 -4.561 1.00 91.00 74 PRO A CA 1
ATOM 530 C C . PRO A 1 74 ? -1.715 -10.788 -5.612 1.00 91.00 74 PRO A C 1
ATOM 532 O O . PRO A 1 74 ? -0.875 -11.014 -6.482 1.00 91.00 74 PRO A O 1
ATOM 535 N N . ASP A 1 75 ? -2.321 -9.620 -5.454 1.00 95.06 75 ASP A N 1
ATOM 536 C CA . ASP A 1 75 ? -2.091 -8.392 -6.203 1.00 95.06 75 ASP A CA 1
ATOM 537 C C . ASP A 1 75 ? -0.920 -7.591 -5.616 1.00 95.06 75 ASP A C 1
ATOM 539 O O . ASP A 1 75 ? -0.312 -7.954 -4.599 1.00 95.06 75 ASP A O 1
ATOM 543 N N . SER A 1 76 ? -0.565 -6.481 -6.263 1.00 95.25 76 SER A N 1
ATOM 544 C CA . SER A 1 76 ? 0.551 -5.620 -5.852 1.00 95.25 76 SER A CA 1
ATOM 545 C C . SER A 1 76 ? 0.196 -4.134 -5.896 1.00 95.25 76 SER A C 1
ATOM 547 O O . SER A 1 76 ? -0.667 -3.707 -6.657 1.00 95.25 76 SER A O 1
ATOM 549 N N . ILE A 1 77 ? 0.897 -3.326 -5.100 1.00 97.75 77 ILE A N 1
ATOM 550 C CA . ILE A 1 77 ? 0.918 -1.866 -5.216 1.00 97.75 77 ILE A CA 1
ATOM 551 C C . ILE A 1 77 ? 2.275 -1.451 -5.768 1.00 97.75 77 ILE A C 1
ATOM 553 O O . ILE A 1 77 ? 3.305 -1.899 -5.274 1.00 97.75 77 ILE A O 1
ATOM 557 N N . ILE A 1 78 ? 2.283 -0.522 -6.721 1.00 97.06 78 ILE A N 1
ATOM 558 C CA . ILE A 1 78 ? 3.462 0.266 -7.076 1.00 97.06 78 ILE A CA 1
ATOM 559 C C . ILE A 1 78 ? 3.329 1.653 -6.445 1.00 97.06 78 ILE A C 1
ATOM 561 O O . ILE A 1 78 ? 2.491 2.449 -6.864 1.00 97.06 78 ILE A O 1
ATOM 565 N N . ALA A 1 79 ? 4.173 1.968 -5.463 1.00 96.50 79 ALA A N 1
ATOM 566 C CA . ALA A 1 79 ? 4.313 3.321 -4.934 1.00 96.50 79 ALA A CA 1
ATOM 567 C C . ALA A 1 79 ? 5.312 4.117 -5.779 1.00 96.50 79 ALA A C 1
ATOM 569 O O . ALA A 1 79 ? 6.491 3.772 -5.846 1.00 96.50 79 ALA A O 1
ATOM 570 N N . ILE A 1 80 ? 4.835 5.179 -6.423 1.00 95.38 80 ILE A N 1
ATOM 571 C CA . ILE A 1 80 ? 5.598 6.059 -7.310 1.00 95.38 80 ILE A CA 1
ATOM 572 C C . ILE A 1 80 ? 5.796 7.399 -6.601 1.00 95.38 80 ILE A C 1
ATOM 574 O O . ILE A 1 80 ? 4.874 8.214 -6.518 1.00 95.38 80 ILE A O 1
ATOM 578 N N . TYR A 1 81 ? 7.004 7.635 -6.107 1.00 91.81 81 TYR A N 1
ATOM 579 C CA . TYR A 1 81 ? 7.377 8.843 -5.384 1.00 91.81 81 TYR A CA 1
ATOM 580 C C . TYR A 1 81 ? 7.866 9.924 -6.351 1.00 91.81 81 TYR A C 1
ATOM 582 O O . TYR A 1 81 ? 8.829 9.733 -7.105 1.00 91.81 81 TYR A O 1
ATOM 590 N N . GLN A 1 82 ? 7.199 11.074 -6.310 1.00 87.25 82 GLN A N 1
ATOM 591 C CA . GLN A 1 82 ? 7.590 12.285 -7.022 1.00 87.25 82 GLN A CA 1
ATOM 592 C C . GLN A 1 82 ? 8.506 13.121 -6.133 1.00 87.25 82 GLN A C 1
ATOM 594 O O . GLN A 1 82 ? 8.186 13.377 -4.974 1.00 87.25 82 GLN A O 1
ATOM 599 N N . LEU A 1 83 ? 9.635 13.556 -6.685 1.00 82.94 83 LEU A N 1
ATOM 600 C CA . LEU A 1 83 ? 10.672 14.283 -5.957 1.00 82.94 83 LEU A CA 1
ATOM 601 C C . LEU A 1 83 ? 10.755 15.732 -6.442 1.00 82.94 83 LEU A C 1
ATOM 603 O O . LEU A 1 83 ? 10.626 16.007 -7.638 1.00 82.94 83 LEU A O 1
ATOM 607 N N . ASN A 1 84 ? 11.023 16.661 -5.526 1.00 73.81 84 ASN A N 1
ATOM 608 C CA . ASN A 1 84 ? 11.388 18.030 -5.869 1.00 73.81 84 ASN A CA 1
ATOM 609 C C . ASN A 1 84 ? 12.909 18.156 -6.018 1.00 73.81 84 ASN A C 1
ATOM 611 O O . ASN A 1 84 ? 13.648 18.023 -5.047 1.00 73.81 84 ASN A O 1
ATOM 615 N N . GLY A 1 85 ? 13.380 18.470 -7.225 1.00 66.50 85 GLY A N 1
ATOM 616 C CA . GLY A 1 85 ? 14.803 18.684 -7.493 1.00 66.50 85 GLY A CA 1
ATOM 617 C C . GLY A 1 85 ? 15.571 17.408 -7.843 1.00 66.50 85 GLY A C 1
ATOM 618 O O . GLY A 1 85 ? 15.007 16.425 -8.313 1.00 66.50 85 GLY A O 1
ATOM 619 N N . SER A 1 86 ? 16.895 17.468 -7.706 1.00 63.00 86 SER A N 1
ATOM 620 C CA . SER A 1 86 ? 17.798 16.363 -8.040 1.00 63.00 86 SER A CA 1
ATOM 621 C C . SER A 1 86 ? 18.161 15.571 -6.791 1.00 63.00 86 SER A C 1
ATOM 623 O O . SER A 1 86 ? 18.420 16.171 -5.753 1.00 63.00 86 SER A O 1
ATOM 625 N N . MET A 1 87 ? 18.244 14.245 -6.925 1.00 63.47 87 MET A N 1
ATOM 626 C CA . MET A 1 87 ? 18.757 13.362 -5.874 1.00 63.47 87 MET A CA 1
ATOM 627 C C . MET A 1 87 ? 20.173 13.800 -5.480 1.00 63.47 87 MET A C 1
ATOM 629 O O . MET A 1 87 ? 21.069 13.856 -6.330 1.00 63.47 87 MET A O 1
ATOM 633 N N . SER A 1 88 ? 20.365 14.108 -4.203 1.00 62.84 88 SER A N 1
ATOM 634 C CA . SER A 1 88 ? 21.656 14.432 -3.597 1.00 62.84 88 SER A CA 1
ATOM 635 C C . SER A 1 88 ? 22.578 13.210 -3.547 1.00 62.84 88 SER A C 1
ATOM 637 O O . SER A 1 88 ? 23.802 13.353 -3.564 1.00 62.84 88 SER A O 1
ATOM 639 N N . GLY A 1 89 ? 21.996 12.004 -3.555 1.00 59.84 89 GLY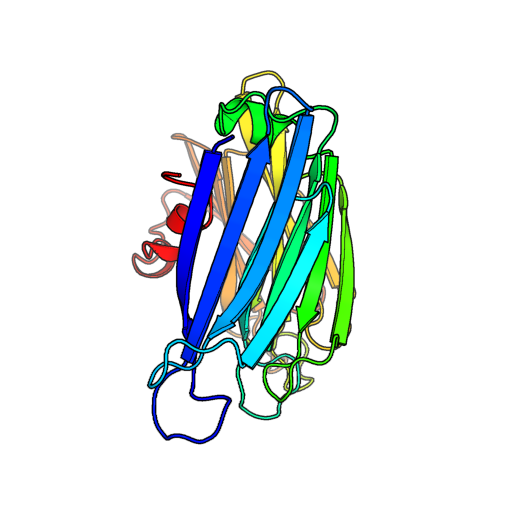 A N 1
ATOM 640 C CA . GLY A 1 89 ? 22.707 10.747 -3.338 1.00 59.84 89 GLY A CA 1
ATOM 641 C C . GLY A 1 89 ? 22.781 10.346 -1.863 1.00 59.84 89 GLY A C 1
ATOM 642 O O . GLY A 1 89 ? 23.290 9.260 -1.576 1.00 59.84 89 GLY A O 1
ATOM 643 N N . GLU A 1 90 ? 22.254 11.176 -0.957 1.00 63.97 90 GLU A N 1
ATOM 644 C CA . GLU A 1 90 ? 22.026 10.861 0.452 1.00 63.97 90 GLU A CA 1
ATOM 645 C C . GLU A 1 90 ? 20.531 10.589 0.673 1.00 63.97 90 GLU A C 1
ATOM 647 O O . GLU A 1 90 ? 19.678 11.451 0.485 1.00 63.97 90 GLU A O 1
ATOM 652 N N . LEU A 1 91 ? 20.207 9.342 1.028 1.00 58.88 91 LEU A N 1
ATOM 653 C CA . LEU A 1 91 ? 18.837 8.822 0.998 1.00 58.88 91 LEU A CA 1
ATOM 654 C C . LEU A 1 91 ? 17.895 9.550 1.969 1.00 58.88 91 LEU A C 1
ATOM 656 O O . LEU A 1 91 ? 16.754 9.817 1.613 1.00 58.88 91 LEU A O 1
ATOM 660 N N . GLU A 1 92 ? 18.358 9.869 3.180 1.00 60.47 92 GLU A N 1
ATOM 661 C CA . GLU A 1 92 ? 17.544 10.575 4.181 1.00 60.47 92 GLU A CA 1
ATOM 662 C C . GLU A 1 92 ? 17.153 11.979 3.700 1.00 60.47 92 GLU A C 1
ATOM 664 O O . GLU A 1 92 ? 15.984 12.350 3.797 1.00 60.47 92 GLU A O 1
ATOM 669 N N . ASP A 1 93 ? 18.089 12.709 3.091 1.00 64.12 93 ASP A N 1
ATOM 670 C CA . ASP A 1 93 ? 17.837 14.031 2.511 1.00 64.12 93 ASP A CA 1
ATOM 671 C C . ASP A 1 93 ? 16.920 13.944 1.280 1.00 64.12 93 ASP A C 1
ATOM 673 O O . ASP A 1 93 ? 16.068 14.806 1.060 1.00 64.12 93 ASP A O 1
ATOM 677 N N . ASP A 1 94 ? 17.050 12.878 0.488 1.00 67.06 94 ASP A N 1
ATOM 678 C CA . ASP A 1 94 ? 16.252 12.676 -0.720 1.00 67.06 94 ASP A CA 1
ATOM 679 C C . ASP A 1 94 ? 14.806 12.241 -0.412 1.00 67.06 94 ASP A C 1
ATOM 681 O O . ASP A 1 94 ? 13.883 12.636 -1.126 1.00 67.06 94 ASP A O 1
ATOM 685 N N . LEU A 1 95 ? 14.567 11.498 0.676 1.00 64.94 95 LEU A N 1
ATOM 686 C CA . LEU A 1 95 ? 13.214 11.139 1.134 1.00 64.94 95 LEU A CA 1
ATOM 687 C C . LEU A 1 95 ? 12.420 12.362 1.612 1.00 64.94 95 LEU A C 1
ATOM 689 O O . LEU A 1 95 ? 11.211 12.434 1.385 1.00 64.94 95 LEU A O 1
ATOM 693 N N . MET A 1 96 ? 13.097 13.355 2.197 1.00 68.75 96 MET A N 1
ATOM 694 C CA . MET A 1 96 ? 12.496 14.644 2.572 1.00 68.75 96 MET A CA 1
ATOM 695 C C . MET A 1 96 ? 12.038 15.455 1.348 1.00 68.75 96 MET A C 1
ATOM 697 O O . MET A 1 96 ? 11.220 16.365 1.482 1.00 68.75 96 MET A O 1
ATOM 701 N N . ASN A 1 97 ? 12.529 15.121 0.148 1.00 80.19 97 ASN A N 1
ATOM 702 C CA . ASN A 1 97 ? 12.166 15.793 -1.100 1.00 80.19 97 ASN A CA 1
ATOM 703 C C . ASN A 1 97 ? 10.951 15.169 -1.799 1.00 80.19 97 ASN A C 1
ATOM 705 O O . ASN A 1 97 ? 10.554 15.667 -2.857 1.00 80.19 97 ASN A O 1
ATOM 709 N N . ILE A 1 98 ? 10.355 14.105 -1.248 1.00 86.19 98 ILE A N 1
ATOM 710 C CA . ILE A 1 98 ? 9.140 13.510 -1.808 1.00 86.19 98 ILE A CA 1
ATOM 711 C C . ILE A 1 98 ? 7.970 14.474 -1.602 1.00 86.19 98 ILE A C 1
ATOM 713 O O . ILE A 1 98 ? 7.543 14.738 -0.479 1.00 86.19 98 ILE A O 1
ATOM 717 N N . THR A 1 99 ? 7.424 14.986 -2.701 1.00 88.44 99 THR A N 1
ATOM 718 C CA . THR A 1 99 ? 6.303 15.936 -2.684 1.00 88.44 99 THR A CA 1
ATOM 719 C C . THR A 1 99 ? 4.954 15.273 -2.861 1.00 88.44 99 THR A C 1
ATOM 721 O O . THR A 1 99 ? 3.950 15.824 -2.417 1.00 88.44 99 THR A O 1
ATOM 724 N N . ALA A 1 100 ? 4.919 14.111 -3.505 1.00 92.69 100 ALA A N 1
ATOM 725 C CA . ALA A 1 100 ? 3.707 13.346 -3.733 1.00 92.69 100 ALA A CA 1
ATOM 726 C C . ALA A 1 100 ? 4.038 11.874 -3.954 1.00 92.69 100 ALA A C 1
ATOM 728 O O . ALA A 1 100 ? 5.118 11.526 -4.438 1.00 92.69 100 ALA A O 1
ATOM 729 N N . THR A 1 101 ? 3.064 11.020 -3.672 1.00 95.88 101 THR A N 1
ATOM 730 C CA . THR A 1 101 ? 3.113 9.598 -3.996 1.00 95.88 101 THR A CA 1
ATOM 731 C C . THR A 1 101 ? 1.879 9.224 -4.787 1.00 95.88 101 THR A C 1
ATOM 733 O O . THR A 1 101 ? 0.770 9.594 -4.421 1.00 95.88 101 THR A O 1
ATOM 736 N N . THR A 1 102 ? 2.058 8.472 -5.867 1.00 97.88 102 THR A N 1
ATOM 737 C CA . THR A 1 102 ? 0.957 7.790 -6.555 1.00 97.88 102 THR A CA 1
ATOM 738 C C . THR A 1 102 ? 1.069 6.300 -6.295 1.00 97.88 102 THR A C 1
ATOM 740 O O . THR A 1 102 ? 2.104 5.708 -6.582 1.00 97.88 102 THR A O 1
ATOM 743 N N . LEU A 1 103 ? 0.025 5.711 -5.731 1.00 98.44 103 LEU A N 1
ATOM 744 C CA . LEU A 1 103 ? -0.127 4.273 -5.575 1.00 98.44 103 LEU A CA 1
ATOM 745 C C . LEU A 1 103 ? -0.883 3.747 -6.794 1.00 98.44 103 LEU A C 1
ATOM 747 O O . LEU A 1 103 ? -1.983 4.219 -7.069 1.00 98.44 103 LEU A O 1
ATOM 751 N N . GLU A 1 104 ? -0.311 2.794 -7.521 1.00 98.38 104 GLU A N 1
ATOM 752 C CA . GLU A 1 104 ? -1.006 2.039 -8.568 1.00 98.38 104 GLU A CA 1
ATOM 753 C C . GLU A 1 104 ? -1.258 0.615 -8.071 1.00 98.38 104 GLU A C 1
ATOM 755 O O . GLU A 1 104 ? -0.300 -0.077 -7.731 1.00 98.38 104 GLU A O 1
ATOM 760 N N . ALA A 1 105 ? -2.511 0.161 -8.062 1.00 98.31 105 ALA A N 1
ATOM 761 C CA . ALA A 1 105 ? -2.823 -1.244 -7.824 1.00 98.31 105 ALA A CA 1
ATOM 762 C C . ALA A 1 105 ? -2.735 -2.046 -9.114 1.00 98.31 105 ALA A C 1
ATOM 764 O O . ALA A 1 105 ? -3.258 -1.636 -10.154 1.00 98.31 105 ALA A O 1
ATOM 765 N N . ILE A 1 106 ? -2.067 -3.188 -9.030 1.00 96.62 106 ILE A N 1
ATOM 766 C CA . ILE A 1 106 ? -1.748 -4.065 -10.145 1.00 96.62 106 ILE A CA 1
ATOM 767 C C . ILE A 1 106 ? -2.294 -5.452 -9.838 1.00 96.62 106 ILE A C 1
ATOM 769 O O . ILE A 1 106 ? -1.951 -6.040 -8.814 1.00 96.62 106 ILE A O 1
ATOM 773 N N . ASP A 1 107 ? -3.099 -5.956 -10.763 1.00 94.00 107 ASP A N 1
ATOM 774 C CA . ASP A 1 107 ? -3.615 -7.315 -10.778 1.00 94.00 107 ASP A CA 1
ATOM 775 C C . ASP A 1 107 ? -2.453 -8.318 -10.803 1.00 94.00 107 ASP A C 1
ATOM 777 O O . ASP A 1 107 ? -1.624 -8.306 -11.723 1.00 94.00 107 ASP A O 1
ATOM 781 N N . GLY A 1 108 ? -2.384 -9.190 -9.804 1.00 89.19 108 GLY A N 1
ATOM 782 C CA . GLY A 1 108 ? -1.426 -10.286 -9.738 1.00 89.19 108 GLY A CA 1
ATOM 783 C C . GLY A 1 108 ? -1.642 -11.298 -10.860 1.00 89.19 108 GLY A C 1
ATOM 784 O O . GLY A 1 108 ? -0.697 -11.948 -11.314 1.00 89.19 108 GLY A O 1
ATOM 785 N N . GLN A 1 109 ? -2.868 -11.390 -11.376 1.00 86.31 109 GLN A N 1
ATOM 786 C CA . GLN A 1 109 ? -3.246 -12.222 -12.503 1.00 86.31 109 GLN A CA 1
ATOM 787 C C . GLN A 1 109 ? -3.137 -11.436 -13.820 1.00 86.31 109 GLN A C 1
ATOM 789 O O . GLN A 1 109 ? -4.106 -11.015 -14.441 1.00 86.31 109 GLN A O 1
ATOM 794 N N . GLY A 1 110 ? -1.912 -11.316 -14.331 1.00 81.69 110 GLY A N 1
ATOM 795 C CA . GLY A 1 110 ? -1.655 -10.762 -15.668 1.00 81.69 110 GLY A CA 1
ATOM 796 C C . GLY A 1 110 ? -1.288 -9.278 -15.704 1.00 81.69 110 GLY A C 1
ATOM 797 O O . GLY A 1 110 ? -1.142 -8.726 -16.796 1.00 81.69 110 GLY A O 1
ATOM 798 N N . GLY A 1 111 ? -1.091 -8.637 -14.548 1.00 87.88 111 GLY A N 1
ATOM 799 C CA . GLY A 1 111 ? -0.388 -7.356 -14.445 1.00 87.88 111 GLY A CA 1
ATOM 800 C C . GLY A 1 111 ? -1.197 -6.133 -14.879 1.00 87.88 111 GLY A C 1
ATOM 801 O O . GLY A 1 111 ? -0.619 -5.081 -15.167 1.00 87.88 111 GLY A O 1
ATOM 802 N N . ALA A 1 112 ? -2.523 -6.243 -14.979 1.00 92.88 112 ALA A N 1
ATOM 803 C CA . ALA A 1 112 ? -3.376 -5.120 -15.348 1.00 92.88 112 ALA A CA 1
ATOM 804 C C . ALA A 1 112 ? -3.417 -4.068 -14.229 1.00 92.88 112 ALA A C 1
ATOM 806 O O . ALA A 1 112 ? -3.531 -4.402 -13.056 1.00 92.88 112 ALA A O 1
ATOM 807 N N . LYS A 1 113 ? -3.383 -2.775 -14.576 1.00 97.06 113 LYS A N 1
ATOM 808 C CA . LYS A 1 113 ? -3.647 -1.723 -13.584 1.00 97.06 113 LYS A CA 1
ATOM 809 C C . LYS A 1 113 ? -5.130 -1.729 -13.209 1.00 97.06 113 LYS A C 1
ATOM 811 O O . LYS A 1 113 ? -5.970 -1.536 -14.088 1.00 97.06 113 LYS A O 1
ATOM 816 N N . LEU A 1 114 ? -5.418 -1.895 -11.922 1.00 98.19 114 LEU A N 1
ATOM 817 C CA . LEU A 1 114 ? -6.762 -1.891 -11.345 1.00 98.19 114 LEU A CA 1
ATOM 818 C C . LEU A 1 114 ? -7.238 -0.457 -11.092 1.00 98.19 114 LEU A C 1
ATOM 820 O O . LEU A 1 114 ? -8.263 -0.030 -11.621 1.00 98.19 114 LEU A O 1
ATOM 824 N N . TRP A 1 115 ? -6.448 0.315 -10.347 1.00 98.69 115 TRP A N 1
ATOM 825 C CA . TRP A 1 115 ? -6.732 1.708 -10.004 1.00 98.69 115 TRP A CA 1
ATOM 826 C C . TRP A 1 115 ? -5.447 2.472 -9.673 1.00 98.69 115 TRP A C 1
ATOM 828 O O . TRP A 1 115 ? -4.358 1.900 -9.585 1.00 98.69 115 TRP A O 1
ATOM 838 N N . GLU A 1 116 ? -5.571 3.789 -9.512 1.00 98.50 116 GLU A N 1
ATOM 839 C CA . GLU A 1 116 ? -4.504 4.647 -9.000 1.00 98.50 116 GLU A CA 1
ATOM 840 C C . GLU A 1 116 ? -5.052 5.659 -7.987 1.00 98.50 116 GLU A C 1
ATOM 842 O O . GLU A 1 116 ? -6.173 6.146 -8.136 1.00 98.50 116 GLU A O 1
ATOM 847 N N . GLN A 1 117 ? -4.255 5.977 -6.967 1.00 98.44 117 GLN A N 1
ATOM 848 C CA . GLN A 1 117 ? -4.582 6.969 -5.946 1.00 98.44 117 GLN A CA 1
ATOM 849 C C . GLN A 1 117 ? -3.350 7.804 -5.598 1.00 98.44 117 GLN A C 1
ATOM 851 O O . GLN A 1 117 ? -2.265 7.259 -5.392 1.00 98.44 117 GLN A O 1
ATOM 856 N N . SER A 1 118 ? -3.510 9.122 -5.491 1.00 97.56 118 SER A N 1
ATOM 857 C CA . SER A 1 118 ? -2.405 10.037 -5.192 1.00 97.56 118 SER A CA 1
ATOM 858 C C . SER A 1 118 ? -2.561 10.696 -3.826 1.00 97.56 118 SER A C 1
ATOM 860 O O . SER A 1 118 ? -3.646 11.128 -3.444 1.00 97.56 118 SER A O 1
ATOM 862 N N . PHE A 1 119 ? -1.440 10.828 -3.123 1.00 96.44 119 PHE A N 1
ATOM 863 C CA . PHE A 1 119 ? -1.328 11.521 -1.846 1.00 96.44 119 PHE A CA 1
ATOM 864 C C . PHE A 1 119 ? -0.239 12.583 -1.910 1.00 96.44 119 PHE A C 1
ATOM 866 O O . PHE A 1 119 ? 0.773 12.414 -2.595 1.00 96.44 119 PHE A O 1
ATOM 873 N N . ASP A 1 120 ? -0.439 13.657 -1.152 1.00 92.75 120 ASP A N 1
ATOM 874 C CA . ASP A 1 120 ? 0.616 14.625 -0.888 1.00 92.75 120 ASP A CA 1
ATOM 875 C C . ASP A 1 120 ? 1.677 13.989 0.019 1.00 92.75 120 ASP A C 1
ATOM 877 O O . ASP A 1 120 ? 1.360 13.373 1.040 1.00 92.75 120 ASP A O 1
ATOM 881 N N . GLY A 1 121 ? 2.942 14.173 -0.345 1.00 90.12 121 GLY A N 1
ATOM 882 C CA . GLY A 1 121 ? 4.083 13.609 0.363 1.00 90.12 121 GLY A CA 1
ATOM 883 C C . GLY A 1 121 ? 4.251 12.089 0.198 1.00 90.12 121 GLY A C 1
ATOM 884 O O . GLY A 1 121 ? 3.652 11.468 -0.688 1.00 90.12 121 GLY A O 1
ATOM 885 N N . PRO A 1 122 ? 5.126 11.484 1.016 1.00 90.75 122 PRO A N 1
ATOM 886 C CA . PRO A 1 122 ? 5.391 10.052 0.999 1.00 90.75 122 PRO A CA 1
ATOM 887 C C . PRO A 1 122 ? 4.211 9.247 1.551 1.00 90.75 122 PRO A C 1
ATOM 889 O O . PRO A 1 122 ? 3.722 9.504 2.651 1.00 90.75 122 PRO A O 1
ATOM 892 N N . ALA A 1 123 ? 3.791 8.227 0.804 1.00 93.88 123 ALA A N 1
ATOM 893 C CA . ALA A 1 123 ? 2.751 7.299 1.225 1.00 93.88 123 ALA A CA 1
ATOM 894 C C . ALA A 1 123 ? 3.115 5.846 0.904 1.00 93.88 123 ALA A C 1
ATOM 896 O O . ALA A 1 123 ? 3.772 5.561 -0.093 1.00 93.88 123 ALA A O 1
ATOM 897 N N . MET A 1 124 ? 2.641 4.916 1.728 1.00 93.06 124 MET A N 1
ATOM 898 C CA . MET A 1 124 ? 2.702 3.478 1.452 1.00 93.06 124 MET A CA 1
ATOM 899 C C . MET A 1 124 ? 1.400 2.817 1.868 1.00 93.06 124 MET A C 1
ATOM 901 O O . MET A 1 124 ? 0.863 3.154 2.919 1.00 93.06 124 MET A O 1
ATOM 905 N N . ALA A 1 125 ? 0.911 1.869 1.077 1.00 95.31 125 ALA A N 1
ATOM 906 C CA . ALA A 1 125 ? -0.234 1.045 1.429 1.00 95.31 125 ALA A CA 1
ATOM 907 C C . ALA A 1 125 ? 0.231 -0.308 1.969 1.00 95.31 125 ALA A C 1
ATOM 909 O O . ALA A 1 125 ? 1.215 -0.861 1.496 1.00 95.31 125 ALA A O 1
ATOM 910 N N . VAL A 1 126 ? -0.477 -0.856 2.949 1.00 93.94 126 VAL A N 1
ATOM 911 C CA . VAL A 1 126 ? -0.289 -2.243 3.386 1.00 93.94 126 VAL A CA 1
ATOM 912 C C . VAL A 1 126 ? -1.608 -2.994 3.282 1.00 93.94 126 VAL A C 1
ATOM 914 O O . VAL A 1 126 ? -2.653 -2.392 3.554 1.00 93.94 126 VAL A O 1
ATOM 917 N N . PRO A 1 127 ? -1.575 -4.290 2.936 1.00 94.62 127 PRO A N 1
ATOM 918 C CA . PRO A 1 127 ? -2.775 -5.102 2.892 1.00 94.62 127 PRO A CA 1
ATOM 919 C C . PRO A 1 127 ? -3.437 -5.246 4.253 1.00 94.62 127 PRO A C 1
ATOM 921 O O . PRO A 1 127 ? -2.790 -5.460 5.283 1.00 94.62 127 PRO A O 1
ATOM 924 N N . LEU A 1 128 ? -4.758 -5.188 4.222 1.00 94.38 128 LEU A N 1
ATOM 925 C CA . LEU A 1 128 ? -5.669 -5.572 5.277 1.00 94.38 128 LEU A CA 1
ATOM 926 C C . LEU A 1 128 ? -6.611 -6.644 4.725 1.00 94.38 128 LEU A C 1
ATOM 928 O O . LEU A 1 128 ? -6.844 -6.744 3.532 1.00 94.38 128 LEU A O 1
ATOM 932 N N . THR A 1 129 ? -7.177 -7.442 5.620 1.00 94.06 129 THR A N 1
ATOM 933 C CA . THR A 1 129 ? -8.325 -8.297 5.277 1.00 94.06 129 THR A CA 1
ATOM 934 C C . THR A 1 129 ? -9.504 -7.438 4.813 1.00 94.06 129 THR A C 1
ATOM 936 O O . THR A 1 129 ? -9.592 -6.286 5.226 1.00 94.06 129 THR A O 1
ATOM 939 N N . ASP A 1 130 ? -10.447 -8.031 4.084 1.00 96.88 130 ASP A N 1
ATOM 940 C CA . ASP A 1 130 ? -11.747 -7.412 3.778 1.00 96.88 130 ASP A CA 1
ATOM 941 C C . ASP A 1 130 ? -12.432 -6.811 5.031 1.00 96.88 130 ASP A C 1
ATOM 943 O O . ASP A 1 130 ? -12.803 -7.539 5.968 1.00 96.88 130 ASP A O 1
ATOM 947 N N . LEU A 1 131 ? -12.565 -5.480 5.062 1.00 97.19 131 LEU A N 1
ATOM 948 C CA . LEU A 1 131 ? -13.281 -4.711 6.084 1.00 97.19 131 LEU A CA 1
ATOM 949 C C . LEU A 1 131 ? -14.628 -4.175 5.575 1.00 97.19 131 LEU A C 1
ATOM 951 O O . LEU A 1 131 ? -15.434 -3.723 6.392 1.00 97.19 131 LEU A O 1
ATOM 955 N N . THR A 1 132 ? -14.884 -4.216 4.265 1.00 96.88 132 THR A N 1
ATOM 956 C CA . THR A 1 132 ? -16.101 -3.671 3.635 1.00 96.88 132 THR A CA 1
ATOM 957 C C . THR A 1 132 ? -17.175 -4.725 3.356 1.00 96.88 132 THR A C 1
ATOM 959 O O . THR A 1 132 ? -18.352 -4.389 3.200 1.00 96.88 132 THR A O 1
ATOM 962 N N . GLY A 1 133 ? -16.802 -6.002 3.352 1.00 96.44 133 GLY A N 1
ATOM 963 C CA . GLY A 1 133 ? -17.664 -7.144 3.073 1.00 96.44 133 GLY A CA 1
ATOM 964 C C . GLY A 1 133 ? -17.883 -7.422 1.586 1.00 96.44 133 GLY A C 1
ATOM 965 O O . GLY A 1 133 ? -18.857 -8.103 1.247 1.00 96.44 133 GLY A O 1
ATOM 966 N N . ASP A 1 134 ? -17.047 -6.885 0.696 1.00 97.00 134 ASP A N 1
ATOM 967 C CA . ASP A 1 134 ? -17.147 -7.114 -0.750 1.00 97.00 134 ASP A CA 1
ATOM 968 C C . ASP A 1 134 ? -16.355 -8.342 -1.236 1.00 97.00 134 ASP A C 1
ATOM 970 O O . ASP A 1 134 ? -16.486 -8.747 -2.395 1.00 97.00 134 ASP A O 1
ATOM 974 N N . GLY A 1 135 ? -15.611 -8.991 -0.337 1.00 96.25 135 GLY A N 1
ATOM 975 C CA . GLY A 1 135 ? -14.787 -10.161 -0.611 1.00 96.25 135 GLY A CA 1
ATOM 976 C C . GLY A 1 135 ? -13.385 -9.841 -1.131 1.00 96.25 135 GLY A C 1
ATOM 977 O O . GLY A 1 135 ? -12.654 -10.787 -1.433 1.00 96.25 135 GLY A O 1
ATOM 978 N N . MET A 1 136 ? -13.014 -8.564 -1.234 1.00 97.62 136 MET A N 1
ATOM 979 C CA . MET A 1 136 ? -11.685 -8.094 -1.624 1.00 97.62 136 MET A CA 1
ATOM 980 C C . MET A 1 136 ? -10.950 -7.560 -0.391 1.00 97.62 136 MET A C 1
ATOM 982 O O . MET A 1 136 ? -11.549 -7.005 0.526 1.00 97.62 136 MET A O 1
ATOM 986 N N . ASP A 1 137 ? -9.638 -7.765 -0.338 1.00 97.88 137 ASP A N 1
ATOM 987 C CA . ASP A 1 137 ? -8.804 -7.203 0.726 1.00 97.88 137 ASP A CA 1
ATOM 988 C C . ASP A 1 137 ? -8.758 -5.669 0.623 1.00 97.88 137 ASP A C 1
ATOM 990 O O . ASP A 1 137 ? -8.709 -5.132 -0.476 1.00 97.88 137 ASP A O 1
ATOM 994 N N . ASP A 1 138 ? -8.736 -4.958 1.753 1.00 98.12 138 ASP A N 1
ATOM 995 C CA . ASP A 1 138 ? -8.601 -3.493 1.803 1.00 98.12 138 ASP A CA 1
ATOM 996 C C . ASP A 1 138 ? -7.150 -3.068 2.078 1.00 98.12 138 ASP A C 1
ATOM 998 O O . ASP A 1 138 ? -6.279 -3.900 2.330 1.00 98.12 138 ASP A O 1
ATOM 1002 N N . LEU A 1 139 ? -6.852 -1.763 2.073 1.00 97.88 139 LEU A N 1
ATOM 1003 C CA . LEU A 1 139 ? -5.491 -1.265 2.317 1.00 97.88 139 LEU A CA 1
ATOM 1004 C C . LEU A 1 139 ? -5.442 -0.165 3.380 1.00 97.88 139 LEU A C 1
ATOM 1006 O O . LEU A 1 139 ? -6.177 0.816 3.306 1.00 97.88 139 LEU A O 1
ATOM 1010 N N . ALA A 1 140 ? -4.489 -0.247 4.311 1.00 96.69 140 ALA A N 1
ATOM 1011 C CA . ALA A 1 140 ? -4.099 0.898 5.135 1.00 96.69 140 ALA A CA 1
ATOM 1012 C C . ALA A 1 140 ? -2.981 1.684 4.442 1.00 96.69 140 ALA A C 1
ATOM 1014 O O . ALA A 1 140 ? -1.849 1.212 4.352 1.00 96.69 140 ALA A O 1
ATOM 1015 N N . ALA A 1 141 ? -3.279 2.903 4.000 1.00 96.44 141 ALA A N 1
ATOM 1016 C CA . ALA A 1 141 ? -2.292 3.853 3.511 1.00 96.44 141 ALA A CA 1
ATOM 1017 C C . ALA A 1 141 ? -1.711 4.683 4.666 1.00 96.44 141 ALA A C 1
ATOM 1019 O O . ALA A 1 141 ? -2.401 5.499 5.278 1.00 96.44 141 ALA A O 1
ATOM 1020 N N . TYR A 1 142 ? -0.426 4.491 4.946 1.00 94.06 142 TYR A N 1
ATOM 1021 C CA . TYR A 1 142 ? 0.374 5.304 5.854 1.00 94.06 142 TYR A CA 1
ATOM 1022 C C . TYR A 1 142 ? 0.849 6.556 5.127 1.00 94.06 142 TYR A C 1
ATOM 1024 O O . TYR A 1 142 ? 1.624 6.465 4.177 1.00 94.06 142 TYR A O 1
ATOM 1032 N N . LEU A 1 143 ? 0.392 7.721 5.581 1.00 93.44 143 LEU A N 1
ATOM 1033 C CA . LEU A 1 143 ? 0.734 9.017 4.997 1.00 93.44 143 LEU A CA 1
ATOM 1034 C C . LEU A 1 143 ? 1.816 9.663 5.859 1.00 93.44 143 LEU A C 1
ATOM 1036 O O . LEU A 1 143 ? 1.523 10.232 6.915 1.00 93.44 143 LEU A O 1
ATOM 1040 N N . ILE A 1 144 ? 3.067 9.509 5.443 1.00 88.19 144 ILE A N 1
ATOM 1041 C CA . ILE A 1 144 ? 4.246 9.880 6.222 1.00 88.19 144 ILE A CA 1
ATOM 1042 C C . ILE A 1 144 ? 4.442 11.395 6.146 1.00 88.19 144 ILE A C 1
ATOM 1044 O O . ILE A 1 144 ? 4.366 12.006 5.080 1.00 88.19 144 ILE A O 1
ATOM 1048 N N . ARG A 1 145 ? 4.710 12.017 7.294 1.00 83.00 145 ARG A N 1
ATOM 1049 C CA . ARG A 1 145 ? 4.985 13.449 7.406 1.00 83.00 145 ARG A CA 1
ATOM 1050 C C . ARG A 1 145 ? 6.272 13.693 8.164 1.00 83.00 145 ARG A C 1
ATOM 1052 O O . ARG A 1 145 ? 6.468 13.155 9.253 1.00 83.00 145 ARG A O 1
ATOM 1059 N N . TYR A 1 146 ? 7.074 14.592 7.613 1.00 77.69 146 TYR A N 1
ATOM 1060 C CA . TYR A 1 146 ? 8.287 15.092 8.234 1.00 77.69 146 TYR A CA 1
ATOM 1061 C C . TYR A 1 146 ? 8.032 16.470 8.846 1.00 77.69 146 TYR A C 1
ATOM 1063 O O . TYR A 1 146 ? 7.618 17.402 8.154 1.00 77.69 146 TYR A O 1
ATOM 1071 N N . GLY A 1 147 ? 8.233 16.586 10.156 1.00 71.19 147 GLY A N 1
ATOM 1072 C CA . GLY A 1 147 ? 8.180 17.847 10.886 1.00 71.19 147 GLY A CA 1
ATOM 1073 C C . GLY A 1 147 ? 9.460 18.668 10.714 1.00 71.19 147 GLY A C 1
ATOM 1074 O O . GLY A 1 147 ? 10.526 18.138 10.405 1.00 71.19 147 GLY A O 1
ATOM 1075 N N . GLU A 1 148 ? 9.368 19.978 10.962 1.00 71.19 148 GLU A N 1
ATOM 1076 C CA . GLU A 1 148 ? 10.519 20.901 10.910 1.00 71.19 148 GLU A CA 1
ATOM 1077 C C . GLU A 1 148 ? 11.628 20.546 11.920 1.00 71.19 148 GLU A C 1
ATOM 1079 O O . GLU A 1 148 ? 12.780 20.941 11.758 1.00 71.19 148 GLU A O 1
ATOM 1084 N N . ASP A 1 149 ? 11.288 19.791 12.962 1.00 72.38 149 ASP A N 1
ATOM 1085 C CA . ASP A 1 149 ? 12.172 19.303 14.020 1.00 72.38 149 ASP A CA 1
ATOM 1086 C C . ASP A 1 149 ? 12.730 17.893 13.747 1.00 72.38 149 ASP A C 1
ATOM 1088 O O . ASP A 1 149 ? 13.204 17.232 14.671 1.00 72.38 149 ASP A O 1
ATOM 1092 N N . ALA A 1 150 ? 12.667 17.430 12.492 1.00 68.44 150 ALA A N 1
ATOM 1093 C CA . ALA A 1 150 ? 13.002 16.067 12.073 1.00 68.44 150 ALA A CA 1
ATOM 1094 C C . ALA A 1 150 ? 12.147 14.975 12.749 1.00 68.44 150 ALA A C 1
ATOM 1096 O O . ALA A 1 150 ? 12.518 13.799 12.753 1.00 68.44 150 ALA A O 1
ATOM 1097 N N . SER A 1 151 ? 10.985 15.336 13.308 1.00 74.62 151 SER A N 1
ATOM 1098 C CA . SER A 1 151 ? 9.999 14.345 13.733 1.00 74.62 151 SER A CA 1
ATOM 1099 C C . SER A 1 151 ? 9.385 13.646 12.520 1.00 74.62 151 SER A C 1
ATOM 1101 O O . SER A 1 151 ? 9.081 14.269 11.504 1.00 74.62 151 SER A O 1
ATOM 1103 N N . ILE A 1 152 ? 9.195 12.334 12.632 1.00 76.69 152 ILE A N 1
ATOM 1104 C CA . ILE A 1 152 ? 8.413 11.548 11.678 1.00 76.69 152 ILE A CA 1
ATOM 1105 C C . ILE A 1 152 ? 7.089 11.245 12.359 1.00 76.69 152 ILE A C 1
ATOM 1107 O O . ILE A 1 152 ? 7.066 10.790 13.502 1.00 76.69 152 ILE A O 1
ATOM 1111 N N . THR A 1 153 ? 6.001 11.541 11.662 1.00 82.88 153 THR A N 1
ATOM 1112 C CA . THR A 1 153 ? 4.635 11.216 12.075 1.00 82.88 153 THR A CA 1
ATOM 1113 C C . THR A 1 153 ? 3.921 10.561 10.899 1.00 82.88 153 THR A C 1
ATOM 1115 O O . THR A 1 153 ? 4.390 10.653 9.759 1.00 82.88 153 THR A O 1
ATOM 1118 N N . ASN A 1 154 ? 2.780 9.918 11.133 1.00 87.12 154 ASN A N 1
ATOM 1119 C CA . ASN A 1 154 ? 1.943 9.465 10.032 1.00 87.12 154 ASN A CA 1
ATOM 1120 C C . ASN A 1 154 ? 0.457 9.684 10.302 1.00 87.12 154 ASN A C 1
ATOM 1122 O O . ASN A 1 154 ? -0.058 9.397 11.382 1.00 87.12 154 ASN A O 1
ATOM 1126 N N . ASP A 1 155 ? -0.239 10.128 9.263 1.00 91.75 155 ASP A N 1
ATOM 1127 C CA . ASP A 1 155 ? -1.678 9.938 9.161 1.00 91.75 155 ASP A CA 1
ATOM 1128 C C . ASP A 1 155 ? -1.953 8.534 8.594 1.00 91.75 155 ASP A C 1
ATOM 1130 O O . ASP A 1 155 ? -1.045 7.827 8.141 1.00 91.75 155 ASP A O 1
ATOM 1134 N N . MET A 1 156 ? -3.212 8.113 8.635 1.00 94.44 156 MET A N 1
ATOM 1135 C CA . MET A 1 156 ? -3.652 6.857 8.034 1.00 94.44 156 MET A CA 1
ATOM 1136 C C . MET A 1 156 ? -4.929 7.085 7.243 1.00 94.44 156 MET A C 1
ATOM 1138 O O . MET A 1 156 ? -5.869 7.702 7.754 1.00 94.44 156 MET A O 1
ATOM 1142 N N . ALA A 1 157 ? -4.978 6.555 6.032 1.00 97.00 157 ALA A N 1
ATOM 1143 C CA . ALA A 1 157 ? -6.199 6.401 5.260 1.00 97.00 157 ALA A CA 1
ATOM 1144 C C . ALA A 1 157 ? -6.506 4.913 5.087 1.00 97.00 157 ALA A C 1
ATOM 1146 O O . ALA A 1 157 ? -5.589 4.110 4.932 1.00 97.00 157 ALA A O 1
ATOM 1147 N N . LEU A 1 158 ? -7.784 4.552 5.112 1.00 98.00 158 LEU A N 1
ATOM 1148 C CA . LEU A 1 158 ? -8.233 3.261 4.612 1.00 98.00 158 LEU A CA 1
ATOM 1149 C C . LEU A 1 158 ? -8.657 3.433 3.161 1.00 98.00 158 LEU A C 1
ATOM 1151 O O . LEU A 1 158 ? -9.459 4.321 2.852 1.00 98.00 158 LEU A O 1
ATOM 1155 N N . LEU A 1 159 ? -8.112 2.591 2.294 1.00 98.56 159 LEU A N 1
ATOM 1156 C CA . LEU A 1 159 ? -8.475 2.522 0.891 1.00 98.56 159 LEU A CA 1
ATOM 1157 C C . LEU A 1 159 ? -9.296 1.270 0.655 1.00 98.56 159 LEU A C 1
ATOM 1159 O O . LEU A 1 159 ? -8.933 0.193 1.129 1.00 98.56 159 LEU A O 1
ATOM 1163 N N . HIS A 1 160 ? -10.368 1.438 -0.107 1.00 98.19 160 HIS A N 1
ATOM 1164 C CA . HIS A 1 160 ? -11.134 0.328 -0.632 1.00 98.19 160 HIS A CA 1
ATOM 1165 C C . HIS A 1 160 ? -10.276 -0.422 -1.647 1.00 98.19 160 HIS A C 1
ATOM 1167 O O . HIS A 1 160 ? -9.795 0.174 -2.615 1.00 98.19 160 HIS A O 1
ATOM 1173 N N . GLY A 1 161 ? -10.057 -1.714 -1.425 1.00 97.56 161 GLY A N 1
ATOM 1174 C CA . GLY A 1 161 ? -9.168 -2.498 -2.281 1.00 97.56 161 GLY A CA 1
ATOM 1175 C C . GLY A 1 161 ? -9.611 -2.598 -3.734 1.00 97.56 161 GLY A C 1
ATOM 1176 O O . GLY A 1 161 ? -8.768 -2.631 -4.627 1.00 97.56 161 GLY A O 1
ATOM 1177 N N . SER A 1 162 ? -10.922 -2.588 -3.980 1.00 97.19 162 SER A N 1
ATOM 1178 C CA . SER A 1 162 ? -11.485 -2.796 -5.318 1.00 97.19 162 SER A CA 1
ATOM 1179 C C . SER A 1 162 ? -11.275 -1.616 -6.279 1.00 97.19 162 SER A C 1
ATOM 1181 O O . SER A 1 162 ? -11.161 -1.817 -7.490 1.00 97.19 162 SER A O 1
ATOM 1183 N N . ASP A 1 163 ? -11.218 -0.381 -5.764 1.00 98.25 163 ASP A N 1
ATOM 1184 C CA . ASP A 1 163 ? -11.213 0.837 -6.588 1.00 98.25 163 ASP A CA 1
ATOM 1185 C C . ASP A 1 163 ? -10.271 1.958 -6.101 1.00 98.25 163 ASP A C 1
ATOM 1187 O O . ASP A 1 163 ? -10.146 2.991 -6.767 1.00 98.25 163 ASP A O 1
ATOM 1191 N N . GLY A 1 164 ? -9.584 1.770 -4.971 1.00 98.00 164 GLY A N 1
ATOM 1192 C CA . GLY A 1 164 ? -8.648 2.739 -4.398 1.00 98.00 164 GLY A CA 1
ATOM 1193 C C . GLY A 1 164 ? -9.312 3.950 -3.733 1.00 98.00 164 GLY A C 1
ATOM 1194 O O . GLY A 1 164 ? -8.620 4.917 -3.375 1.00 98.00 164 GLY A O 1
ATOM 1195 N N . ALA A 1 165 ? -10.639 3.949 -3.564 1.00 98.38 165 ALA A N 1
ATOM 1196 C CA . ALA A 1 165 ? -11.357 5.036 -2.915 1.00 98.38 165 ALA A CA 1
ATOM 1197 C C . ALA A 1 165 ? -10.949 5.166 -1.443 1.00 98.38 165 ALA A C 1
ATOM 1199 O O . ALA A 1 165 ? -10.878 4.189 -0.703 1.00 98.38 165 ALA A O 1
ATOM 1200 N N . VAL A 1 166 ? -10.723 6.402 -0.988 1.00 98.50 166 VAL A N 1
ATOM 1201 C CA . VAL A 1 166 ? -10.496 6.677 0.436 1.00 98.50 166 VAL A CA 1
ATOM 1202 C C . VAL A 1 166 ? -11.826 6.541 1.174 1.00 98.50 166 VAL A C 1
ATOM 1204 O O . VAL A 1 166 ? -12.695 7.406 1.050 1.00 98.50 166 VAL A O 1
ATOM 1207 N N . LEU A 1 167 ? -11.971 5.478 1.962 1.00 98.19 167 LEU A N 1
ATOM 1208 C CA . LEU A 1 167 ? -13.159 5.237 2.784 1.00 98.19 167 LEU A CA 1
ATOM 1209 C C . LEU A 1 167 ? -13.190 6.187 3.980 1.00 98.19 167 LEU A C 1
ATOM 1211 O O . LEU A 1 167 ? -14.196 6.839 4.266 1.00 98.19 167 LEU A O 1
ATOM 1215 N N . TRP A 1 168 ? -12.049 6.322 4.650 1.00 98.19 168 TRP A N 1
ATOM 1216 C CA . TRP A 1 168 ? -11.847 7.304 5.704 1.00 98.19 168 TRP A CA 1
ATOM 1217 C C . TRP A 1 168 ? -10.362 7.621 5.871 1.00 98.19 168 TRP A C 1
ATOM 1219 O O . TRP A 1 168 ? -9.487 6.838 5.512 1.00 98.19 168 TRP A O 1
ATOM 1229 N N . GLN A 1 169 ? -10.076 8.778 6.467 1.00 96.88 169 GLN A N 1
ATOM 1230 C CA . GLN A 1 169 ? -8.723 9.209 6.806 1.00 96.88 169 GLN A CA 1
ATOM 1231 C C . GLN A 1 169 ? -8.699 9.821 8.206 1.00 96.88 169 GLN A C 1
ATOM 1233 O O . GLN A 1 169 ? -9.633 10.518 8.617 1.00 96.88 169 GLN A O 1
ATOM 1238 N N . LYS A 1 170 ? -7.631 9.552 8.956 1.00 93.44 170 LYS A N 1
ATOM 1239 C CA . LYS A 1 170 ? -7.416 10.055 10.313 1.00 93.44 170 LYS A CA 1
ATOM 1240 C C . LYS A 1 170 ? -6.003 10.572 10.489 1.00 93.44 170 LYS A C 1
ATOM 1242 O O . LYS A 1 170 ? -5.047 9.985 9.986 1.00 93.44 170 LYS A O 1
ATOM 1247 N N . SER A 1 171 ? -5.898 11.639 11.272 1.00 89.56 171 SER A N 1
ATOM 1248 C CA . SER A 1 171 ? -4.615 12.184 11.685 1.00 89.56 171 SER A CA 1
ATOM 1249 C C . SER A 1 171 ? -4.225 11.696 13.065 1.00 89.56 171 SER A C 1
ATOM 1251 O O . SER A 1 171 ? -5.039 11.714 13.995 1.00 89.56 171 SER A O 1
ATOM 1253 N N . PHE A 1 172 ? -2.968 11.291 13.198 1.00 82.44 172 PHE A N 1
ATOM 1254 C CA . PHE A 1 172 ? -2.420 10.797 14.449 1.00 82.44 172 PHE A CA 1
ATOM 1255 C C . PHE A 1 172 ? -1.200 11.632 14.831 1.00 82.44 172 PHE A C 1
ATOM 1257 O O . PHE A 1 172 ? -0.126 11.447 14.263 1.00 82.44 172 PHE A O 1
ATOM 1264 N N . PRO A 1 173 ? -1.342 12.573 15.781 1.00 74.00 173 PRO A N 1
ATOM 1265 C CA . PRO A 1 173 ? -0.174 13.230 16.346 1.00 74.00 173 PRO A CA 1
ATOM 1266 C C . PRO A 1 173 ? 0.656 12.194 17.115 1.00 74.00 173 PRO A C 1
ATOM 1268 O O . PRO A 1 173 ? 0.094 11.292 17.738 1.00 74.00 173 PRO A O 1
ATOM 1271 N N . GLY A 1 174 ? 1.980 12.334 17.081 1.00 72.25 174 GLY A N 1
ATOM 1272 C CA . GLY A 1 174 ? 2.907 11.391 17.710 1.00 72.25 174 GLY A CA 1
ATOM 1273 C C . GLY A 1 174 ? 3.812 10.699 16.694 1.00 72.25 174 GLY A C 1
ATOM 1274 O O . GLY A 1 174 ? 3.787 11.023 15.513 1.00 72.25 174 GLY A O 1
ATOM 1275 N N . PHE A 1 175 ? 4.638 9.769 17.172 1.00 73.19 175 PHE A N 1
ATOM 1276 C CA . PHE A 1 175 ? 5.696 9.157 16.366 1.00 73.19 175 PHE A CA 1
ATOM 1277 C C . PHE A 1 175 ? 5.136 8.247 15.268 1.00 73.19 175 PHE A C 1
ATOM 1279 O O . PHE A 1 175 ? 5.538 8.339 14.114 1.00 73.19 175 PHE A O 1
ATOM 1286 N N . MET A 1 176 ? 4.200 7.362 15.616 1.00 79.94 176 MET A N 1
ATOM 1287 C CA . MET A 1 176 ? 3.636 6.429 14.643 1.00 79.94 176 MET A CA 1
ATOM 1288 C C . MET A 1 176 ? 2.237 5.972 15.047 1.00 79.94 176 MET A C 1
ATOM 1290 O O . MET A 1 176 ? 1.973 5.751 16.227 1.00 79.94 176 MET A O 1
ATOM 1294 N N . ALA A 1 177 ? 1.355 5.771 14.077 1.00 87.31 177 ALA A N 1
ATOM 1295 C CA . ALA A 1 177 ? 0.092 5.067 14.250 1.00 87.31 177 ALA A CA 1
ATOM 1296 C C . ALA A 1 177 ? 0.066 3.838 13.350 1.00 87.31 177 ALA A C 1
ATOM 1298 O O . ALA A 1 177 ? 0.197 3.994 12.142 1.00 87.31 177 ALA A O 1
ATOM 1299 N N . ILE A 1 178 ? -0.129 2.652 13.932 1.00 87.12 178 ILE A N 1
ATOM 1300 C CA . ILE A 1 178 ? -0.159 1.354 13.241 1.00 87.12 178 ILE A CA 1
ATOM 1301 C C . ILE A 1 178 ? -1.569 0.781 13.326 1.00 87.12 178 ILE A C 1
ATOM 1303 O O . ILE A 1 178 ? -2.093 0.605 14.426 1.00 87.12 178 ILE A O 1
ATOM 1307 N N . GLY A 1 179 ? -2.179 0.501 12.178 1.00 89.69 179 GLY A N 1
ATOM 1308 C CA . GLY A 1 179 ? -3.528 -0.047 12.069 1.00 89.69 179 GLY A CA 1
ATOM 1309 C C . GLY A 1 179 ? -3.473 -1.529 11.741 1.00 89.69 179 GLY A C 1
ATOM 1310 O O . GLY A 1 179 ? -2.718 -1.931 10.860 1.00 89.69 179 GLY A O 1
ATOM 1311 N N . VAL A 1 180 ? -4.264 -2.338 12.444 1.00 91.00 180 VAL A N 1
ATOM 1312 C CA . VAL A 1 180 ? -4.410 -3.769 12.163 1.00 91.00 180 VAL A CA 1
ATOM 1313 C C . VAL A 1 180 ? -5.865 -4.214 12.223 1.00 91.00 180 VAL A C 1
ATOM 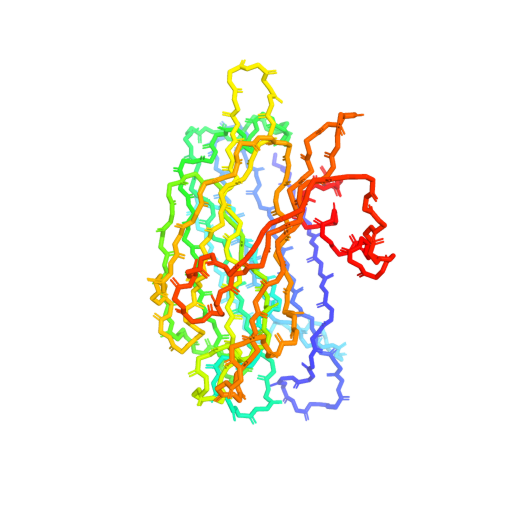1315 O O . VAL A 1 180 ? -6.642 -3.657 13.011 1.00 91.00 180 VAL A O 1
ATOM 1318 N N . PRO A 1 181 ? -6.249 -5.253 11.461 1.00 92.19 181 PRO A N 1
ATOM 1319 C CA . PRO A 1 181 ? -7.574 -5.836 11.587 1.00 92.19 181 PRO A CA 1
ATOM 1320 C C . PRO A 1 181 ? -7.788 -6.402 12.995 1.00 92.19 181 PRO A C 1
ATOM 1322 O O . PRO A 1 181 ? -6.966 -7.153 13.523 1.00 92.19 181 PRO A O 1
ATOM 1325 N N . GLY A 1 182 ? -8.904 -6.031 13.604 1.00 91.19 182 GLY A N 1
ATOM 1326 C CA . GLY A 1 182 ? -9.396 -6.533 14.877 1.00 91.19 182 GLY A CA 1
ATOM 1327 C C . GLY A 1 182 ? -10.521 -7.554 14.705 1.00 91.19 182 GLY A C 1
ATOM 1328 O O . GLY A 1 182 ? -10.732 -8.131 13.638 1.00 91.19 182 GLY A O 1
ATOM 1329 N N . ALA A 1 183 ? -11.240 -7.797 15.799 1.00 93.81 183 ALA A N 1
ATOM 1330 C CA . ALA A 1 183 ? -12.496 -8.542 15.777 1.00 93.81 183 ALA A CA 1
ATOM 1331 C C . ALA A 1 183 ? -13.672 -7.618 15.429 1.00 93.81 183 ALA A C 1
ATOM 1333 O O . ALA A 1 183 ? -13.544 -6.400 15.520 1.00 93.81 183 ALA A O 1
ATOM 1334 N N . ASP A 1 184 ? -14.817 -8.208 15.097 1.00 96.56 184 ASP A N 1
ATOM 1335 C CA . ASP A 1 184 ? -16.102 -7.509 15.018 1.00 96.56 184 ASP A CA 1
ATOM 1336 C C . ASP A 1 184 ? -16.532 -7.035 16.418 1.00 96.56 184 ASP A C 1
ATOM 1338 O O . ASP A 1 184 ? -16.808 -7.849 17.307 1.00 96.56 184 ASP A O 1
ATOM 1342 N N . GLN A 1 185 ? -16.547 -5.724 16.643 1.00 95.00 185 GLN A N 1
ATOM 1343 C CA . GLN A 1 185 ? -16.944 -5.103 17.909 1.00 95.00 185 GLN A CA 1
ATOM 1344 C C . GLN A 1 185 ? -18.292 -4.391 17.818 1.00 95.00 185 GLN A C 1
ATOM 1346 O O . GLN A 1 185 ? -18.854 -4.008 18.850 1.00 95.00 185 GLN A O 1
ATOM 1351 N N . THR A 1 186 ? -18.818 -4.211 16.611 1.00 96.12 186 THR A N 1
ATOM 1352 C CA . THR A 1 186 ? -20.142 -3.643 16.347 1.00 96.12 186 THR A CA 1
ATOM 1353 C C . THR A 1 186 ? -21.233 -4.717 16.342 1.00 96.12 186 THR A C 1
ATOM 1355 O O . THR A 1 186 ? -22.385 -4.417 16.665 1.00 96.12 186 THR A O 1
ATOM 1358 N N . GLY A 1 187 ? -20.871 -5.971 16.060 1.00 96.00 187 GLY A N 1
ATOM 1359 C CA . GLY A 1 187 ? -21.763 -7.118 15.912 1.00 96.00 187 GLY A CA 1
ATOM 1360 C C . GLY A 1 187 ? -22.411 -7.218 14.529 1.00 96.00 187 GLY A C 1
ATOM 1361 O O . GLY A 1 187 ? -23.457 -7.861 14.406 1.00 96.00 187 GLY A O 1
ATOM 1362 N N . GLU A 1 188 ? -21.855 -6.551 13.514 1.00 96.19 188 GLU A N 1
ATOM 1363 C CA . GLU A 1 188 ? -22.416 -6.512 12.154 1.00 96.19 188 GLU A CA 1
ATOM 1364 C C . GLU A 1 188 ? -21.850 -7.581 11.212 1.00 96.19 188 GLU A C 1
ATOM 1366 O O . GLU A 1 188 ? -22.304 -7.710 10.077 1.00 96.19 188 GLU A O 1
ATOM 1371 N N . GLY A 1 189 ? -20.922 -8.405 11.703 1.00 95.56 189 GLY A N 1
ATOM 1372 C CA . GLY A 1 189 ? -20.316 -9.510 10.966 1.00 95.56 189 GLY A CA 1
ATOM 1373 C C . GLY A 1 189 ? -19.076 -9.128 10.158 1.00 95.56 189 GLY A C 1
ATOM 1374 O O . GLY A 1 189 ? -18.516 -10.004 9.502 1.00 95.56 189 GLY A O 1
ATOM 1375 N N . LEU A 1 190 ? -18.635 -7.868 10.225 1.00 96.12 190 LEU A N 1
ATOM 1376 C CA . LEU A 1 190 ? -17.407 -7.367 9.603 1.00 96.12 190 LEU A CA 1
ATOM 1377 C C . LEU A 1 190 ? -16.350 -7.084 10.672 1.00 96.12 190 LEU A C 1
ATOM 1379 O O . LEU A 1 190 ? -16.671 -6.812 11.827 1.00 96.12 190 LEU A O 1
ATOM 1383 N N . LYS A 1 191 ? -15.071 -7.190 10.308 1.00 96.12 191 LYS A N 1
ATOM 1384 C CA . LYS A 1 191 ? -13.984 -6.882 11.242 1.00 96.12 191 LYS A CA 1
ATOM 1385 C C . LYS A 1 191 ? -13.863 -5.372 11.426 1.00 96.12 191 LYS A C 1
ATOM 1387 O O . LYS A 1 191 ? -13.897 -4.616 10.462 1.00 96.12 191 LYS A O 1
ATOM 1392 N N . ASP A 1 192 ? -13.624 -4.954 12.663 1.00 96.69 192 ASP A N 1
ATOM 1393 C CA . ASP A 1 192 ? -13.213 -3.586 12.969 1.00 96.69 192 ASP A CA 1
ATOM 1394 C C . ASP A 1 192 ? -11.693 -3.462 12.957 1.00 96.69 192 ASP A C 1
ATOM 1396 O O . ASP A 1 192 ? -10.977 -4.456 12.848 1.00 96.69 192 ASP A O 1
ATOM 1400 N N . MET A 1 193 ? -11.173 -2.249 13.118 1.00 95.38 193 MET A N 1
ATOM 1401 C CA . MET A 1 193 ? -9.736 -2.004 13.120 1.00 95.38 193 MET A CA 1
ATOM 1402 C C . MET A 1 193 ? -9.248 -1.530 14.492 1.00 95.38 193 MET A C 1
ATOM 1404 O O . MET A 1 193 ? -9.897 -0.732 15.177 1.00 95.38 193 MET A O 1
ATOM 1408 N N . ILE A 1 194 ? -8.076 -2.018 14.894 1.00 93.56 194 ILE A N 1
ATOM 1409 C CA . ILE A 1 194 ? -7.346 -1.554 16.073 1.00 93.56 194 ILE A CA 1
ATOM 1410 C C . ILE A 1 194 ? -6.169 -0.705 15.605 1.00 93.56 194 ILE A C 1
ATOM 1412 O O . ILE A 1 194 ? -5.346 -1.158 14.816 1.00 93.56 194 ILE A O 1
ATOM 1416 N N . ILE A 1 195 ? -6.075 0.516 16.120 1.00 92.00 195 ILE A N 1
ATOM 1417 C CA . ILE A 1 195 ? -4.987 1.449 15.844 1.00 92.00 195 ILE A CA 1
ATOM 1418 C C . ILE A 1 195 ? -4.172 1.635 17.112 1.00 92.00 195 ILE A C 1
ATOM 1420 O O . ILE A 1 195 ? -4.703 2.035 18.149 1.00 92.00 195 ILE A O 1
ATOM 1424 N N . TYR A 1 196 ? -2.876 1.377 17.022 1.00 88.19 196 TYR A N 1
ATOM 1425 C CA . TYR A 1 196 ? -1.911 1.657 18.071 1.00 88.19 196 TYR A CA 1
ATOM 1426 C C . TYR A 1 196 ? -1.184 2.953 17.748 1.00 88.19 196 TYR A C 1
ATOM 1428 O O . TYR A 1 196 ? -0.405 3.010 16.801 1.00 88.19 196 TYR A O 1
ATOM 1436 N N . LYS A 1 197 ? -1.431 3.988 18.545 1.00 86.25 197 LYS A N 1
ATOM 1437 C CA . LYS A 1 197 ? -0.725 5.263 18.481 1.00 86.25 197 LYS A CA 1
ATOM 1438 C C . LYS A 1 197 ? 0.442 5.231 19.452 1.00 86.25 197 LYS A C 1
ATOM 1440 O O . LYS A 1 197 ? 0.248 5.160 20.665 1.00 86.25 197 LYS A O 1
ATOM 1445 N N . VAL A 1 198 ? 1.646 5.265 18.913 1.00 77.56 198 VAL A N 1
ATOM 1446 C CA . VAL A 1 198 ? 2.902 5.266 19.653 1.00 77.56 198 VAL A CA 1
ATOM 1447 C C . VAL A 1 198 ? 3.317 6.719 19.890 1.00 77.56 198 VAL A C 1
ATOM 1449 O O . VAL A 1 198 ? 3.761 7.414 18.975 1.00 77.56 198 VAL A O 1
ATOM 1452 N N . GLU A 1 199 ? 3.171 7.185 21.131 1.00 70.94 199 GLU A N 1
ATOM 1453 C CA . GLU A 1 199 ? 3.559 8.530 21.567 1.00 70.94 199 GLU A CA 1
ATOM 1454 C C . GLU A 1 199 ? 4.865 8.457 22.376 1.00 70.94 199 GLU A C 1
ATOM 1456 O O . GLU A 1 199 ? 4.872 8.486 23.607 1.00 70.94 199 GLU A O 1
ATOM 1461 N N . GLY A 1 200 ? 5.998 8.325 21.675 1.00 64.38 200 GLY A N 1
ATOM 1462 C CA . GLY A 1 200 ? 7.334 8.362 22.286 1.00 64.38 200 GLY A CA 1
ATOM 1463 C C . GLY A 1 200 ? 7.472 7.483 23.541 1.00 64.38 200 GLY A C 1
ATOM 1464 O O . GLY A 1 200 ? 7.032 6.336 23.568 1.00 64.38 200 GLY A O 1
ATOM 1465 N N . SER A 1 201 ? 8.100 8.016 24.593 1.00 57.34 201 SER A N 1
ATOM 1466 C CA . SER A 1 201 ? 8.296 7.314 25.872 1.00 57.34 201 SER A CA 1
ATOM 1467 C C . SER A 1 201 ? 7.115 7.410 26.848 1.00 57.34 201 SER A C 1
ATOM 1469 O O . SER A 1 201 ? 7.213 6.867 27.948 1.00 57.34 201 SER A O 1
ATOM 1471 N N . GLU A 1 202 ? 6.038 8.128 26.509 1.00 57.69 202 GLU A N 1
ATOM 1472 C CA . GLU A 1 202 ? 5.005 8.528 27.481 1.00 57.69 202 GLU A CA 1
ATOM 1473 C C . GLU A 1 202 ? 3.719 7.686 27.433 1.00 57.69 202 GLU A C 1
ATOM 1475 O O . GLU A 1 202 ? 2.961 7.678 28.406 1.00 57.69 202 GLU A O 1
ATOM 1480 N N . GLY A 1 203 ? 3.505 6.883 26.388 1.00 66.75 203 GLY A N 1
ATOM 1481 C CA . GLY A 1 203 ? 2.434 5.886 26.370 1.00 66.75 203 GLY A CA 1
ATOM 1482 C C . GLY A 1 203 ? 2.031 5.437 24.971 1.00 66.75 203 GLY A C 1
ATOM 1483 O O . GLY A 1 203 ? 2.398 6.042 23.968 1.00 66.75 203 GLY A O 1
ATOM 1484 N N . VAL A 1 204 ? 1.256 4.353 24.910 1.00 76.50 204 VAL A N 1
ATOM 1485 C CA . VAL A 1 204 ? 0.558 3.937 23.690 1.00 76.50 204 VAL A CA 1
ATOM 1486 C C . VAL A 1 204 ? -0.933 4.179 23.910 1.00 76.50 204 VAL A C 1
ATOM 1488 O O . VAL A 1 204 ? -1.501 3.754 24.923 1.00 76.50 204 VAL A O 1
ATOM 1491 N N . GLU A 1 205 ? -1.578 4.874 22.979 1.00 86.94 205 GLU A N 1
ATOM 1492 C CA . GLU A 1 205 ? -3.037 4.937 22.911 1.00 86.94 205 GLU A CA 1
ATOM 1493 C C . GLU A 1 205 ? -3.522 3.887 21.910 1.00 86.94 205 GLU A C 1
ATOM 1495 O O . GLU A 1 205 ? -3.137 3.900 20.744 1.00 86.94 205 GLU A O 1
ATOM 1500 N N . THR A 1 206 ? -4.388 2.977 22.350 1.00 89.75 206 THR A N 1
ATOM 1501 C CA . THR A 1 206 ? -5.107 2.080 21.445 1.00 89.75 206 THR A CA 1
ATOM 1502 C C . THR A 1 206 ? -6.488 2.639 21.164 1.00 89.75 206 THR A C 1
ATOM 1504 O O . THR A 1 206 ? -7.256 2.906 22.090 1.00 89.75 206 THR A O 1
ATOM 1507 N N . VAL A 1 207 ? -6.816 2.765 19.884 1.00 92.94 207 VAL A N 1
ATOM 1508 C CA . VAL A 1 207 ? -8.106 3.234 19.384 1.00 92.94 207 VAL A CA 1
ATOM 1509 C C . VAL A 1 207 ? -8.744 2.110 18.578 1.00 92.94 207 VAL A C 1
ATOM 1511 O O . VAL A 1 207 ? -8.131 1.598 17.650 1.00 92.94 207 VAL A O 1
ATOM 1514 N N . ALA A 1 208 ? -9.974 1.731 18.911 1.00 95.56 208 ALA A N 1
ATOM 1515 C CA . ALA A 1 208 ? -10.790 0.899 18.037 1.00 95.56 208 ALA A CA 1
ATOM 1516 C C . ALA A 1 208 ? -11.661 1.786 17.154 1.00 95.56 208 ALA A C 1
ATOM 1518 O O . ALA A 1 208 ? -12.320 2.713 17.644 1.00 95.56 208 ALA A O 1
ATOM 1519 N N . VAL A 1 209 ? -11.683 1.487 15.864 1.00 97.44 209 VAL A N 1
ATOM 1520 C CA . VAL A 1 209 ? -12.501 2.176 14.867 1.00 97.44 209 VAL A CA 1
ATOM 1521 C C . VAL A 1 209 ? -13.272 1.145 14.061 1.00 97.44 209 VAL A C 1
ATOM 1523 O O . VAL A 1 209 ? -12.767 0.048 13.833 1.00 97.44 209 VAL A O 1
ATOM 1526 N N . LYS A 1 210 ? -14.482 1.498 13.636 1.00 97.50 210 LYS A N 1
ATOM 1527 C CA . LYS A 1 210 ? -15.245 0.669 12.711 1.00 97.50 210 LYS A CA 1
ATOM 1528 C C . LYS A 1 210 ? -14.480 0.542 11.394 1.00 97.50 210 LYS A C 1
ATOM 1530 O O . LYS A 1 210 ? -13.911 1.537 10.941 1.00 97.50 210 LYS A O 1
ATOM 1535 N N . GLY A 1 211 ? -14.411 -0.670 10.850 1.00 96.12 211 GLY A N 1
ATOM 1536 C CA . GLY A 1 211 ? -13.543 -1.000 9.716 1.00 96.12 211 GLY A CA 1
ATOM 1537 C C . GLY A 1 211 ? -13.816 -0.135 8.486 1.00 96.12 211 GLY A C 1
ATOM 1538 O O . GLY A 1 211 ? -12.959 0.635 8.079 1.00 96.12 211 GLY A O 1
ATOM 1539 N N . ASP A 1 212 ? -15.030 -0.192 7.958 1.00 95.56 212 ASP A N 1
ATOM 1540 C CA . ASP A 1 212 ? -15.468 0.442 6.703 1.00 95.56 212 ASP A CA 1
ATOM 1541 C C . ASP A 1 212 ? -15.653 1.980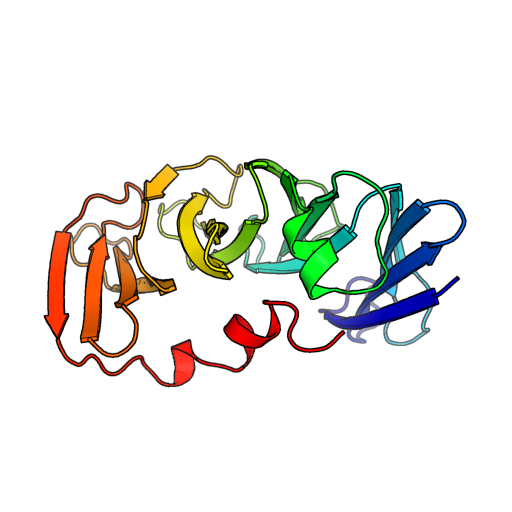 6.748 1.00 95.56 212 ASP A C 1
ATOM 1543 O O . ASP A 1 212 ? -15.518 2.641 5.722 1.00 95.56 212 ASP A O 1
ATOM 1547 N N . ASP A 1 213 ? -15.961 2.585 7.903 1.00 96.56 213 ASP A N 1
ATOM 1548 C CA . ASP A 1 213 ? -16.285 4.024 8.015 1.00 96.56 213 ASP A CA 1
ATOM 1549 C C . ASP A 1 213 ? -15.392 4.804 8.997 1.00 96.56 213 ASP A C 1
ATOM 1551 O O . ASP A 1 213 ? -15.477 6.033 9.119 1.00 96.56 213 ASP A O 1
ATOM 1555 N N . GLY A 1 214 ? -14.515 4.102 9.714 1.00 96.56 214 GLY A N 1
ATOM 1556 C CA . GLY A 1 214 ? -13.536 4.698 10.610 1.00 96.56 214 GLY A CA 1
ATOM 1557 C C . GLY A 1 214 ? -14.158 5.346 11.845 1.00 96.56 214 GLY A C 1
ATOM 1558 O O . GLY A 1 214 ? -13.470 6.064 12.579 1.00 96.56 214 GLY A O 1
ATOM 1559 N N . ARG A 1 215 ? -15.448 5.167 12.130 1.00 96.69 215 ARG A N 1
ATOM 1560 C CA . ARG A 1 215 ? -16.068 5.727 13.334 1.00 96.69 215 ARG A CA 1
ATOM 1561 C C . ARG A 1 215 ? -15.397 5.147 14.573 1.00 96.69 215 ARG A C 1
ATOM 1563 O O . ARG A 1 215 ? -15.346 3.937 14.757 1.00 96.69 215 ARG A O 1
ATOM 1570 N N . GLN A 1 216 ? -14.911 6.011 15.461 1.00 97.00 216 GLN A N 1
ATOM 1571 C CA . GLN A 1 216 ? -14.313 5.554 16.713 1.00 97.00 216 GLN A CA 1
ATOM 1572 C C . GLN A 1 216 ? -15.351 4.812 17.564 1.00 97.00 216 GLN A C 1
ATOM 1574 O O . GLN A 1 216 ? -16.455 5.311 17.792 1.00 97.00 216 GLN A O 1
ATOM 1579 N N . LEU A 1 217 ? -14.964 3.636 18.052 1.00 97.19 217 LEU A N 1
ATOM 1580 C CA . LEU A 1 217 ? -15.765 2.797 18.939 1.00 97.19 217 LEU A CA 1
ATOM 1581 C C . LEU A 1 217 ? -15.365 3.030 20.397 1.00 97.19 217 LEU A C 1
ATOM 1583 O O . LEU A 1 217 ? -16.214 3.297 21.246 1.00 97.19 217 LEU A O 1
ATOM 1587 N N . TRP A 1 218 ? -14.063 2.993 20.684 1.00 95.44 218 TRP A N 1
ATOM 1588 C CA . TRP A 1 218 ? -13.488 3.312 21.992 1.00 95.44 218 TRP A CA 1
ATOM 1589 C C . TRP A 1 218 ? -11.992 3.614 21.875 1.00 95.44 218 TRP A C 1
ATOM 1591 O O . TRP A 1 218 ? -11.364 3.325 20.858 1.00 95.44 218 TRP A O 1
ATOM 1601 N N . ASN A 1 219 ? -11.409 4.175 22.934 1.00 93.12 219 ASN A N 1
ATOM 1602 C CA . ASN A 1 219 ? -9.965 4.323 23.088 1.00 93.12 219 ASN A CA 1
ATOM 1603 C C . ASN A 1 219 ? -9.512 3.990 24.519 1.00 93.12 219 ASN A C 1
ATOM 1605 O O . ASN A 1 219 ? -10.292 4.042 25.477 1.00 93.12 219 ASN A O 1
ATOM 1609 N N . ARG A 1 220 ? -8.240 3.611 24.665 1.00 90.31 220 ARG A N 1
ATOM 1610 C CA . ARG A 1 220 ? -7.575 3.359 25.947 1.00 90.31 220 ARG A CA 1
ATOM 1611 C C . ARG A 1 220 ? -6.122 3.812 25.885 1.00 90.31 220 ARG A C 1
ATOM 1613 O O . ARG A 1 220 ? -5.392 3.416 24.986 1.00 90.31 220 ARG A O 1
ATOM 1620 N N . THR A 1 221 ? -5.698 4.564 26.895 1.00 86.81 221 THR A N 1
ATOM 1621 C CA . THR A 1 221 ? -4.298 4.955 27.100 1.00 86.81 221 THR A CA 1
ATOM 1622 C C . THR A 1 221 ? -3.670 4.073 28.173 1.00 86.81 221 THR A C 1
ATOM 1624 O O . THR A 1 221 ? -4.271 3.858 29.229 1.00 86.81 221 THR A O 1
ATOM 1627 N N . GLY A 1 222 ? -2.459 3.577 27.933 1.00 74.12 222 GLY A N 1
ATOM 1628 C CA . GLY A 1 222 ? -1.695 2.843 28.939 1.00 74.12 222 GLY A CA 1
ATOM 1629 C C . GLY A 1 222 ? -0.396 2.261 28.394 1.00 74.12 222 GLY A C 1
ATOM 1630 O O . GLY A 1 222 ? -0.012 2.512 27.255 1.00 74.12 222 GLY A O 1
ATOM 1631 N N . MET A 1 223 ? 0.283 1.449 29.208 1.00 63.97 223 MET A N 1
ATOM 1632 C CA . MET A 1 223 ? 1.301 0.548 28.669 1.00 63.97 223 MET A CA 1
ATOM 1633 C C . MET A 1 223 ? 0.590 -0.594 27.955 1.00 63.97 223 MET A C 1
ATOM 1635 O O . MET A 1 223 ? -0.103 -1.393 28.587 1.00 63.97 223 MET A O 1
ATOM 1639 N N . ILE A 1 224 ? 0.744 -0.641 26.639 1.00 60.91 224 ILE A N 1
ATOM 1640 C CA . ILE A 1 224 ? 0.105 -1.637 25.790 1.00 60.91 224 ILE A CA 1
ATOM 1641 C C . ILE A 1 224 ? 1.210 -2.503 25.211 1.00 60.91 224 ILE A C 1
ATOM 1643 O O . ILE A 1 224 ? 2.173 -2.002 24.635 1.00 60.91 224 ILE A O 1
ATOM 1647 N N . TYR A 1 225 ? 1.078 -3.813 25.400 1.00 59.00 225 TYR A N 1
ATOM 1648 C CA . TYR A 1 225 ? 1.923 -4.772 24.711 1.00 59.00 225 TYR A CA 1
ATOM 1649 C C . TYR A 1 225 ? 1.456 -4.818 23.263 1.00 59.00 225 TYR A C 1
ATOM 1651 O O . TYR A 1 225 ? 0.389 -5.361 22.972 1.00 59.00 225 TYR A O 1
ATOM 1659 N N . LEU A 1 226 ? 2.240 -4.220 22.368 1.00 58.75 226 LEU A N 1
ATOM 1660 C CA . LEU A 1 226 ? 2.101 -4.502 20.948 1.00 58.75 226 LEU A CA 1
ATOM 1661 C C . LEU A 1 226 ? 2.344 -6.006 20.769 1.00 58.75 226 LEU A C 1
ATOM 1663 O O . LEU A 1 226 ? 3.347 -6.509 21.292 1.00 58.75 226 LEU A O 1
ATOM 1667 N N . PRO A 1 227 ? 1.442 -6.743 20.098 1.00 57.56 227 PRO A N 1
ATOM 1668 C CA . PRO A 1 227 ? 1.721 -8.121 19.726 1.00 57.56 227 PRO A CA 1
ATOM 1669 C C . PRO A 1 227 ? 3.086 -8.168 19.033 1.00 57.56 227 PRO A C 1
ATOM 1671 O O . PRO A 1 227 ? 3.366 -7.338 18.173 1.00 57.56 227 PRO A O 1
ATOM 1674 N N . THR A 1 228 ? 3.962 -9.097 19.411 1.00 53.00 228 THR A N 1
ATOM 1675 C CA . THR A 1 228 ? 5.309 -9.194 18.816 1.00 53.00 228 THR A CA 1
ATOM 1676 C C . THR A 1 228 ? 5.267 -9.399 17.303 1.00 53.00 228 THR A C 1
ATOM 1678 O O . THR A 1 228 ? 6.186 -8.986 16.606 1.00 53.00 228 THR A O 1
ATOM 1681 N N . ASP A 1 229 ? 4.165 -9.955 16.805 1.00 55.09 229 ASP A N 1
ATOM 1682 C CA . ASP A 1 229 ? 3.920 -10.207 15.387 1.00 55.09 229 ASP A CA 1
ATOM 1683 C C . ASP A 1 229 ? 3.533 -8.923 14.621 1.00 55.09 229 ASP A C 1
ATOM 1685 O O . ASP A 1 229 ? 3.635 -8.886 13.400 1.00 55.09 229 ASP A O 1
ATOM 1689 N N . LEU A 1 230 ? 3.144 -7.845 15.325 1.00 51.31 230 LEU A N 1
ATOM 1690 C CA . LEU A 1 230 ? 2.875 -6.517 14.744 1.00 51.31 230 LEU A CA 1
ATOM 1691 C C . LEU A 1 230 ? 4.164 -5.783 14.347 1.00 51.31 230 LEU A C 1
ATOM 1693 O O . LEU A 1 230 ? 4.160 -4.959 13.441 1.00 51.31 230 LEU A O 1
ATOM 1697 N N . LEU A 1 231 ? 5.252 -6.071 15.069 1.00 46.12 231 LEU A N 1
ATOM 1698 C CA . LEU A 1 231 ? 6.607 -5.571 14.827 1.00 46.12 231 LEU A CA 1
ATOM 1699 C C . LEU A 1 231 ? 7.470 -6.659 14.173 1.00 46.12 231 LEU A C 1
ATOM 1701 O O . LEU A 1 231 ? 8.680 -6.727 14.4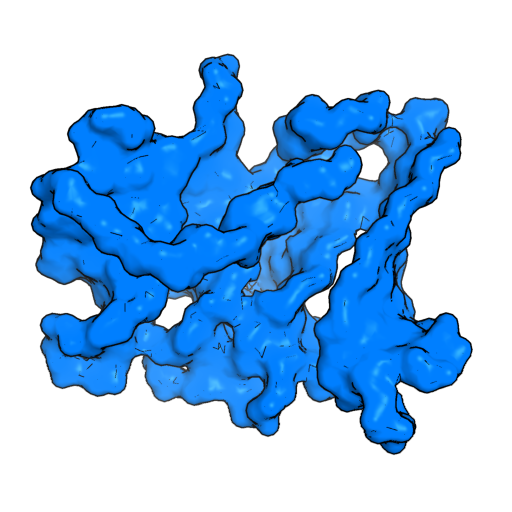09 1.00 46.12 231 LEU A O 1
ATOM 1705 N N . GLY A 1 232 ? 6.858 -7.537 13.370 1.00 40.12 232 GLY A N 1
ATOM 1706 C CA . GLY A 1 232 ? 7.617 -8.330 12.411 1.00 40.12 232 GLY A CA 1
ATOM 1707 C C . GLY A 1 232 ? 8.524 -7.399 11.602 1.00 40.12 232 GLY A C 1
ATOM 1708 O O . GLY A 1 232 ? 8.171 -6.242 11.367 1.00 40.12 232 GLY A O 1
ATOM 1709 N N . GLN A 1 233 ? 9.704 -7.888 11.210 1.00 41.31 233 GLN A N 1
ATOM 1710 C CA . GLN A 1 233 ? 10.720 -7.099 10.496 1.00 41.31 233 GLN A CA 1
ATOM 1711 C C . GLN A 1 233 ? 10.157 -6.310 9.300 1.00 41.31 233 GLN A C 1
ATOM 1713 O O . GLN A 1 233 ? 10.701 -5.267 8.980 1.00 41.31 233 GLN A O 1
ATOM 1718 N N . GLU A 1 234 ? 9.032 -6.751 8.741 1.00 43.59 234 GLU A N 1
ATOM 1719 C CA . GLU A 1 234 ? 8.165 -6.115 7.749 1.00 43.59 234 GLU A CA 1
ATOM 1720 C C . GLU A 1 234 ? 7.995 -4.585 7.934 1.00 43.59 234 GLU A C 1
ATOM 1722 O O . GLU A 1 234 ? 8.583 -3.825 7.170 1.00 43.59 234 GLU A O 1
ATOM 1727 N N . LEU A 1 235 ? 7.284 -4.079 8.956 1.00 41.50 235 LEU A N 1
ATOM 1728 C CA . LEU A 1 235 ? 6.878 -2.654 8.991 1.00 41.50 235 LEU A CA 1
ATOM 1729 C C . LEU A 1 235 ? 8.064 -1.665 9.074 1.00 41.50 235 LEU A C 1
ATOM 1731 O O . LEU A 1 235 ? 7.994 -0.561 8.537 1.00 41.50 235 LEU A O 1
ATOM 1735 N N . LEU A 1 236 ? 9.163 -2.071 9.725 1.00 36.81 236 LEU A N 1
ATOM 1736 C CA . LEU A 1 236 ? 10.410 -1.294 9.809 1.00 36.81 236 LEU A CA 1
ATOM 1737 C C . LEU A 1 236 ? 11.384 -1.582 8.653 1.00 36.81 236 LEU A C 1
ATOM 1739 O O . LEU A 1 236 ? 12.307 -0.796 8.458 1.00 36.81 236 LEU A O 1
ATOM 1743 N N . SER A 1 237 ? 11.199 -2.672 7.899 1.00 40.62 237 SER A N 1
ATOM 1744 C CA . SER A 1 237 ? 11.957 -2.966 6.671 1.00 40.62 237 SER A CA 1
ATOM 1745 C C . SER A 1 237 ? 11.421 -2.238 5.435 1.00 40.62 237 SER A C 1
ATOM 1747 O O . SER A 1 237 ? 12.148 -2.113 4.453 1.00 40.62 237 SER A O 1
ATOM 1749 N N . PHE A 1 238 ? 10.171 -1.757 5.483 1.00 38.34 238 PHE A N 1
ATOM 1750 C CA . PHE A 1 238 ? 9.533 -1.025 4.381 1.00 38.34 238 PHE A CA 1
ATOM 1751 C C . PHE A 1 238 ? 9.710 0.492 4.452 1.00 38.34 238 PHE A C 1
ATOM 1753 O O . PHE A 1 238 ? 9.722 1.152 3.414 1.00 38.34 238 PHE A O 1
ATOM 1760 N N . LEU A 1 239 ? 9.915 1.066 5.645 1.00 35.69 239 LEU A N 1
ATOM 1761 C CA . LEU A 1 239 ? 10.698 2.301 5.698 1.00 35.69 239 LEU A CA 1
ATOM 1762 C C . LEU A 1 239 ? 12.084 1.928 5.171 1.00 35.69 239 LEU A C 1
ATOM 1764 O O . LEU A 1 239 ? 12.558 0.862 5.555 1.00 35.69 239 LEU A O 1
ATOM 1768 N N . PRO A 1 240 ? 12.723 2.723 4.301 1.00 32.72 240 PRO A N 1
ATOM 1769 C CA . PRO A 1 240 ? 14.015 2.377 3.722 1.00 32.72 240 PRO A CA 1
ATOM 1770 C C . PRO A 1 240 ? 15.104 2.348 4.806 1.00 32.72 240 PRO A C 1
ATOM 1772 O O . PRO A 1 240 ? 15.920 3.252 4.955 1.00 32.72 240 PRO A O 1
ATOM 1775 N N . ALA A 1 241 ? 15.114 1.283 5.595 1.00 27.03 241 ALA A N 1
ATOM 1776 C CA . ALA A 1 241 ? 16.167 0.900 6.491 1.00 27.03 241 ALA A CA 1
ATOM 1777 C C . ALA A 1 241 ? 17.167 0.147 5.621 1.00 27.03 241 ALA A C 1
ATOM 1779 O O . ALA A 1 241 ? 16.965 -1.009 5.256 1.00 27.03 241 ALA A O 1
ATOM 1780 N N . SER A 1 242 ? 18.250 0.842 5.283 1.00 27.25 242 SER A N 1
ATOM 1781 C CA . SER A 1 242 ? 19.399 0.356 4.513 1.00 27.25 242 SER A CA 1
ATOM 1782 C C . SER A 1 242 ? 19.169 0.101 3.015 1.00 27.25 242 SER A C 1
ATOM 1784 O O . SER A 1 242 ? 19.121 -1.034 2.546 1.00 27.25 242 SER A O 1
ATOM 1786 N N . LEU A 1 243 ? 19.173 1.197 2.248 1.00 34.16 243 LEU A N 1
ATOM 1787 C CA . LEU A 1 243 ? 19.849 1.251 0.946 1.00 34.16 243 LEU A CA 1
ATOM 1788 C C . LEU A 1 243 ? 21.135 2.067 1.090 1.00 34.16 243 LEU A C 1
ATOM 1790 O O . LEU A 1 243 ? 21.056 3.275 1.375 1.00 34.16 243 LEU A O 1
#

pLDDT: mean 84.72, std 16.13, range [27.03, 98.69]

Sequence (243 aa):
MAMRSGAYPVKDTDGDDAPDMVVHTFHVDGMNGSLSTRIARVSGASGMDIDEKTFIGALAVEYPAGNLTADGVPDSIIAIYQLNGSMSGELEDDLMNITATTLEAIDGQGGAKLWEQSFDGPAMAVPLTDLTGDGMDDLAAYLIRYGEDASITNDMALLHGSDGAVLWQKSFPGFMAIGVPGADQTGEGLKDMIIYKVEGSEGVETVAVKGDDGRQLWNRTGMIYLPTDLLGQELLSFLPASL

Secondary structure (DSSP, 8-state):
-EEEEEEEE---SSSSSS--EEEEEEEEETTTTEEEEEEEEE-TTT--EEEEEEEETEEEEEEEEE-SSSSSS-EEEEEEEEESS---S-HHHHHTTEEEEEEEEE-TTT--EEEEEEEES-EEEEEE--SSSSSS-EEEEEEEEE-TTS-EEEEEEEE-TTT--EEEEE---SSEEEEEE---SSSSSS--EEEEEEETTTEEEEEEE-TTT--EEEEEEE-----GGGGSHHHHHHS----

Foldseek 3Di:
DDKDKDKDWFPDQPPPRFTWMWMKIWDADQVVLWIKIKTFIAGRVPRHTPDIDMGTQWDKDKDWAFFLPLPPAIKIKIKTFHFDTGDPVDVVVRLLRGQKIKIWIFDSNPTDTQEIDMDGGDKDWHWAQDQPPPNGIKIKIWAWDADPVRAIETKIFIARSRYRDGQDIGGAPARYKAKHWADPPVPPPGTWIWIWRDHDPPWIKIWIARRRRRHTPDIDTDHDDDDVVSVDVPVVVVPVPDD

Radius of gyration: 18.77 Å; chains: 1; bounding box: 49×45×47 Å